Protein AF-A0A442X8T0-F1 (afdb_monomer_lite)

Radius of gyration: 26.42 Å; chains: 1; bounding box: 74×47×78 Å

Structure (mmCIF, N/CA/C/O backbone):
data_AF-A0A442X8T0-F1
#
_entry.id   AF-A0A442X8T0-F1
#
loop_
_atom_site.group_PDB
_atom_site.id
_atom_site.type_symbol
_atom_site.label_atom_id
_atom_site.label_alt_id
_atom_site.label_comp_id
_atom_site.label_asym_id
_atom_site.label_entity_id
_atom_site.label_seq_id
_atom_site.pdbx_PDB_ins_code
_atom_site.Cartn_x
_atom_site.Cartn_y
_atom_site.Cartn_z
_atom_site.occupancy
_atom_site.B_iso_or_equiv
_atom_site.auth_seq_id
_atom_site.auth_comp_id
_atom_site.auth_asym_id
_atom_site.auth_atom_id
_atom_site.pdbx_PDB_model_num
ATOM 1 N N . MET A 1 1 ? -45.325 7.633 51.995 1.00 44.06 1 MET A N 1
ATOM 2 C CA . MET A 1 1 ? -43.921 7.378 51.618 1.00 44.06 1 MET A CA 1
ATOM 3 C C . MET A 1 1 ? -43.864 7.412 50.103 1.00 44.06 1 MET A C 1
ATOM 5 O O . MET A 1 1 ? -44.527 6.598 49.475 1.00 44.06 1 MET A O 1
ATOM 9 N N . SER A 1 2 ? -43.212 8.415 49.519 1.00 53.94 2 SER A N 1
ATOM 10 C CA . SER A 1 2 ? -42.920 8.443 48.082 1.00 53.94 2 SER A CA 1
ATOM 11 C C . SER A 1 2 ? -41.888 7.352 47.793 1.00 53.94 2 SER A C 1
ATOM 13 O O . SER A 1 2 ? -40.889 7.278 48.505 1.00 53.94 2 SER A O 1
ATOM 15 N N . GLY A 1 3 ? -42.157 6.474 46.824 1.00 53.53 3 GLY A N 1
ATOM 16 C CA . GLY A 1 3 ? -41.229 5.405 46.440 1.00 53.53 3 GLY A CA 1
ATOM 17 C C . GLY A 1 3 ? -39.869 5.940 45.958 1.00 53.53 3 GLY A C 1
ATOM 18 O O . GLY A 1 3 ? -39.740 7.147 45.735 1.00 53.53 3 GLY A O 1
ATOM 19 N N . PRO A 1 4 ? -38.859 5.065 45.806 1.00 56.44 4 PRO A N 1
ATOM 20 C CA . PRO A 1 4 ? -37.524 5.456 45.356 1.00 56.44 4 PRO A CA 1
ATOM 21 C C . PRO A 1 4 ? -37.594 6.245 44.043 1.00 56.44 4 PRO A C 1
ATOM 23 O O . PRO A 1 4 ? -38.247 5.841 43.077 1.00 56.44 4 PRO A O 1
ATOM 26 N N . GLN A 1 5 ? -36.951 7.412 44.032 1.00 72.94 5 GLN A N 1
ATOM 27 C CA . GLN A 1 5 ? -36.930 8.306 42.883 1.00 72.94 5 GLN A CA 1
ATOM 28 C C . GLN A 1 5 ? -35.789 7.876 41.958 1.00 72.94 5 GLN A C 1
ATOM 30 O O . GLN A 1 5 ? -34.623 8.174 42.204 1.00 72.94 5 GLN A O 1
ATOM 35 N N . PHE A 1 6 ? -36.131 7.143 40.901 1.00 79.31 6 PHE A N 1
ATOM 36 C CA . PHE A 1 6 ? -35.158 6.702 39.908 1.00 79.31 6 PHE A CA 1
ATOM 37 C C . PHE A 1 6 ? -34.862 7.812 38.896 1.00 79.31 6 PHE A C 1
ATOM 39 O O . PHE A 1 6 ? -35.766 8.325 38.231 1.00 79.31 6 PHE A O 1
ATOM 46 N N . ARG A 1 7 ? -33.580 8.135 38.713 1.00 88.50 7 ARG A N 1
ATOM 47 C CA . ARG A 1 7 ? -33.086 8.898 37.563 1.00 88.50 7 ARG A CA 1
ATOM 48 C C . ARG A 1 7 ? -32.780 7.927 36.430 1.00 88.50 7 ARG A C 1
ATOM 50 O O . ARG A 1 7 ? -32.008 6.994 36.606 1.00 88.50 7 ARG A O 1
ATOM 57 N N . THR A 1 8 ? -33.352 8.170 35.258 1.00 90.62 8 THR A N 1
ATOM 58 C CA . THR A 1 8 ? -33.036 7.387 34.057 1.00 90.62 8 THR A CA 1
ATOM 59 C C . THR A 1 8 ? -31.892 8.056 33.298 1.00 90.62 8 THR A C 1
ATOM 61 O O . THR A 1 8 ? -31.952 9.257 33.029 1.00 90.62 8 THR A O 1
ATOM 64 N N . VAL A 1 9 ? -30.851 7.297 32.964 1.00 91.81 9 VAL A N 1
ATOM 65 C CA . VAL A 1 9 ? -29.727 7.736 32.124 1.00 91.81 9 VAL A CA 1
ATOM 66 C C . VAL A 1 9 ? -29.594 6.814 30.920 1.00 91.81 9 VAL A C 1
ATOM 68 O O . VAL A 1 9 ? -29.879 5.623 31.011 1.00 91.81 9 VAL A O 1
ATOM 71 N N . LEU A 1 10 ? -29.179 7.356 29.777 1.00 93.75 10 LEU A N 1
ATOM 72 C CA . LEU A 1 10 ? -28.942 6.544 28.586 1.00 93.75 10 LEU A CA 1
ATOM 73 C C . LEU A 1 10 ? -27.661 5.731 28.754 1.00 93.75 10 LEU A C 1
ATOM 75 O O . LEU A 1 10 ? -26.663 6.251 29.263 1.00 93.75 10 LEU A O 1
ATOM 79 N N . ALA A 1 11 ? -27.685 4.484 28.283 1.00 92.62 11 ALA A N 1
ATOM 80 C CA . ALA A 1 11 ? -26.526 3.614 28.337 1.00 92.62 11 ALA A CA 1
ATOM 81 C C . ALA A 1 11 ? -26.330 2.763 27.079 1.00 92.62 11 ALA A C 1
ATOM 83 O O . ALA A 1 11 ? -27.280 2.356 26.403 1.00 92.62 11 ALA A O 1
ATOM 84 N N . VAL A 1 12 ? -25.065 2.465 26.784 1.00 90.75 12 VAL A N 1
ATOM 85 C CA . VAL A 1 12 ? -24.668 1.548 25.712 1.00 90.75 12 VAL A CA 1
ATOM 86 C C . VAL A 1 12 ? -23.845 0.414 26.300 1.00 90.75 12 VAL A C 1
ATOM 88 O O . VAL A 1 12 ? -22.844 0.643 26.981 1.00 90.75 12 VAL A O 1
ATOM 91 N N . HIS A 1 13 ? -24.263 -0.811 26.001 1.00 90.25 13 HIS A N 1
ATOM 92 C CA . HIS A 1 13 ? -23.667 -2.036 26.507 1.00 90.25 13 HIS A CA 1
ATOM 93 C C . HIS A 1 13 ? -23.444 -3.036 25.352 1.00 90.25 13 HIS A C 1
ATOM 95 O O . HIS A 1 13 ? -24.195 -2.998 24.373 1.00 90.25 13 HIS A O 1
ATOM 101 N N . PRO A 1 14 ? -22.446 -3.944 25.419 1.00 84.31 14 PRO A N 1
ATOM 102 C CA . PRO A 1 14 ? -22.205 -4.934 24.363 1.00 84.31 14 PRO A CA 1
ATOM 103 C C . PRO A 1 14 ? -23.416 -5.812 24.020 1.00 84.31 14 PRO A C 1
ATOM 105 O O . PRO A 1 14 ? -23.597 -6.205 22.869 1.00 84.31 14 PRO A O 1
ATOM 108 N N . HIS A 1 15 ? -24.252 -6.114 25.014 1.00 83.25 15 HIS A N 1
ATOM 109 C CA . HIS A 1 15 ? -25.324 -7.111 24.895 1.00 83.25 15 HIS A CA 1
ATOM 110 C C . HIS A 1 15 ? -26.742 -6.531 24.907 1.00 83.25 15 HIS A C 1
ATOM 112 O O . HIS A 1 15 ? -27.701 -7.259 24.673 1.00 83.25 15 HIS A O 1
ATOM 118 N N . TRP A 1 16 ? -26.897 -5.233 25.169 1.00 82.88 16 TRP A N 1
ATOM 119 C CA . TRP A 1 16 ? -28.201 -4.575 25.191 1.00 82.88 16 TRP A CA 1
ATOM 120 C C . TRP A 1 16 ? -28.052 -3.069 24.954 1.00 82.88 16 TRP A C 1
ATOM 122 O O . TRP A 1 16 ? -26.985 -2.484 25.126 1.00 82.88 16 TRP A O 1
ATOM 132 N N . LYS A 1 17 ? -29.135 -2.426 24.524 1.00 73.94 17 LYS A N 1
ATOM 133 C CA . LYS A 1 17 ? -29.216 -0.974 24.329 1.00 73.94 17 LYS A CA 1
ATOM 134 C C . LYS A 1 17 ? -30.416 -0.471 25.106 1.00 73.94 17 LYS A C 1
ATOM 136 O O . LYS A 1 17 ? -31.445 -1.137 25.079 1.00 73.94 17 LYS A O 1
ATOM 141 N N . GLY A 1 18 ? -30.283 0.667 25.776 1.00 85.69 18 GLY A N 1
ATOM 142 C CA . GLY A 1 18 ? -31.390 1.196 26.557 1.00 85.69 18 GLY A CA 1
ATOM 143 C C . GLY A 1 18 ? -30.955 2.216 27.589 1.00 85.69 18 GLY A C 1
ATOM 144 O O . GLY A 1 18 ? -30.062 3.034 27.357 1.00 85.69 18 GLY A O 1
ATOM 145 N N . SER A 1 19 ? -31.596 2.154 28.744 1.00 91.31 19 SER A N 1
ATOM 146 C CA . SER A 1 19 ? -31.339 3.046 29.861 1.00 91.31 19 SER A CA 1
ATOM 147 C C . SER A 1 19 ? -30.990 2.296 31.144 1.00 91.31 19 SER A C 1
ATOM 149 O O . SER A 1 19 ? -31.318 1.120 31.324 1.00 91.31 19 SER A O 1
ATOM 151 N N . LEU A 1 20 ? -30.296 3.008 32.028 1.00 92.44 20 LEU A N 1
ATOM 152 C CA . LEU A 1 20 ? -30.056 2.632 33.413 1.00 92.44 20 LEU A CA 1
ATOM 153 C C . LEU A 1 20 ? -30.945 3.501 34.300 1.00 92.44 20 LEU A C 1
ATOM 155 O O . LEU A 1 20 ? -30.955 4.727 34.178 1.00 92.44 20 LEU A O 1
ATOM 159 N N . LYS A 1 21 ? -31.685 2.869 35.202 1.00 93.19 21 LYS A N 1
ATOM 160 C CA . LYS A 1 21 ? -32.461 3.522 36.252 1.00 93.19 21 LYS A CA 1
ATOM 161 C C . LYS A 1 21 ? -31.637 3.501 37.527 1.00 93.19 21 LYS A C 1
ATOM 163 O O . LYS A 1 21 ? -31.338 2.430 38.035 1.00 93.19 21 LYS A O 1
ATOM 168 N N . LEU A 1 22 ? -31.285 4.677 38.026 1.00 92.31 22 LEU A N 1
ATOM 169 C CA . LEU A 1 22 ? -30.426 4.884 39.188 1.00 92.31 22 LEU A CA 1
ATOM 170 C C . LEU A 1 22 ? -31.261 5.448 40.337 1.00 92.31 22 LEU A C 1
ATOM 172 O O . LEU A 1 22 ? -31.808 6.545 40.212 1.00 92.31 22 LEU A O 1
ATOM 176 N N . SER A 1 23 ? -31.384 4.712 41.436 1.00 91.56 23 SER A N 1
ATOM 177 C CA . SER A 1 23 ? -32.026 5.195 42.658 1.00 91.56 23 SER A CA 1
ATOM 178 C C . SER A 1 23 ? -31.023 5.964 43.506 1.00 91.56 23 SER A C 1
ATOM 180 O O . SER A 1 23 ? -30.012 5.417 43.932 1.00 91.56 23 SER A O 1
ATOM 182 N N . SER A 1 24 ? -31.326 7.226 43.809 1.00 84.25 24 SER A N 1
ATOM 183 C CA . SER A 1 24 ? -30.477 8.063 44.666 1.00 84.25 24 SER A CA 1
ATOM 184 C C . SER A 1 24 ? -30.671 7.820 46.168 1.00 84.25 24 SER A C 1
ATOM 186 O O . SER A 1 24 ? -30.146 8.585 46.972 1.00 84.25 24 SER A O 1
ATOM 188 N N . VAL A 1 25 ? -31.516 6.858 46.553 1.00 85.38 25 VAL A N 1
ATOM 189 C CA . VAL A 1 25 ? -31.904 6.616 47.955 1.00 85.38 25 VAL A CA 1
ATOM 190 C C . VAL A 1 25 ? -31.143 5.437 48.551 1.00 85.38 25 VAL A C 1
ATOM 192 O O . VAL A 1 25 ? -30.744 5.481 49.709 1.00 85.38 25 VAL A O 1
ATOM 195 N N . ASP A 1 26 ? -30.975 4.383 47.764 1.00 87.69 26 ASP A N 1
ATOM 196 C CA . ASP A 1 26 ? -30.436 3.086 48.178 1.00 87.69 26 ASP A CA 1
ATOM 197 C C . ASP A 1 26 ? -29.387 2.554 47.191 1.00 87.69 26 ASP A C 1
ATOM 199 O O . ASP A 1 26 ? -29.039 1.373 47.230 1.00 87.69 26 ASP A O 1
ATOM 203 N N . ASP A 1 27 ? -28.914 3.425 46.293 1.00 92.38 27 ASP A N 1
ATOM 204 C CA . ASP A 1 27 ? -27.902 3.149 45.273 1.00 92.38 27 ASP A CA 1
ATOM 205 C C . ASP A 1 27 ? -28.240 1.945 44.376 1.00 92.38 27 ASP A C 1
ATOM 207 O O . ASP A 1 27 ? -27.363 1.329 43.766 1.00 92.38 27 ASP A O 1
ATOM 211 N N . GLN A 1 28 ? -29.527 1.598 44.270 1.00 94.00 28 GLN A N 1
ATOM 212 C CA . GLN A 1 28 ? -29.992 0.533 43.392 1.00 94.00 28 GLN A CA 1
ATOM 213 C C . GLN A 1 28 ? -29.930 0.976 41.935 1.00 94.00 28 GLN A C 1
ATOM 215 O O . GLN A 1 28 ? -30.293 2.102 41.579 1.00 94.00 28 GLN A O 1
ATOM 220 N N . ILE A 1 29 ? -29.519 0.051 41.076 1.00 92.56 29 ILE A N 1
ATOM 221 C CA . ILE A 1 29 ? -29.520 0.224 39.630 1.00 92.56 29 ILE A CA 1
ATOM 222 C C . ILE A 1 29 ? -30.292 -0.898 38.957 1.00 92.56 29 ILE A C 1
ATOM 224 O O . ILE A 1 29 ? -30.146 -2.069 39.301 1.00 92.56 29 ILE A O 1
ATOM 228 N N . GLU A 1 30 ? -31.084 -0.528 37.956 1.00 92.38 30 GLU A N 1
ATOM 229 C CA . GLU A 1 30 ? -31.756 -1.466 37.063 1.00 92.38 30 GLU A CA 1
ATOM 230 C C . GLU A 1 30 ? -31.481 -1.080 35.608 1.00 92.38 30 GLU A C 1
ATOM 232 O O . GLU A 1 30 ? -31.517 0.105 35.271 1.00 92.38 30 GLU A O 1
ATOM 237 N N . HIS A 1 31 ? -31.247 -2.048 34.723 1.00 88.50 31 HIS A N 1
ATOM 238 C CA . HIS A 1 31 ? -31.261 -1.786 33.278 1.00 88.50 31 HIS A CA 1
ATOM 239 C C . HIS A 1 31 ? -32.589 -2.232 32.649 1.00 88.50 31 HIS A C 1
ATOM 241 O O . HIS A 1 31 ? -33.294 -3.081 33.192 1.00 88.50 31 HIS A O 1
ATOM 247 N N . GLU A 1 32 ? -32.941 -1.689 31.479 1.00 78.75 32 GLU A N 1
ATOM 248 C CA . GLU A 1 32 ? -34.218 -1.976 30.788 1.00 78.75 32 GLU A CA 1
ATOM 249 C C . GLU A 1 32 ? -34.494 -3.464 30.504 1.00 78.75 32 GLU A C 1
ATOM 251 O O . GLU A 1 32 ? -35.648 -3.851 30.346 1.00 78.75 32 GLU A O 1
ATOM 256 N N . GLY A 1 33 ? -33.455 -4.302 30.470 1.00 74.44 33 GLY A N 1
ATOM 257 C CA . GLY A 1 33 ? -33.564 -5.752 30.282 1.00 74.44 33 GLY A CA 1
ATOM 258 C C . GLY A 1 33 ? -33.829 -6.548 31.565 1.00 74.44 33 GLY A C 1
ATOM 259 O O . GLY A 1 33 ? -33.931 -7.767 31.488 1.00 74.44 33 GLY A O 1
ATOM 260 N N . GLY A 1 34 ? -33.948 -5.889 32.724 1.00 81.62 34 GLY A N 1
ATOM 261 C CA . GLY A 1 34 ? -34.370 -6.504 33.987 1.00 81.62 34 GLY A CA 1
ATOM 262 C C . GLY A 1 34 ? -33.257 -6.839 34.984 1.00 81.62 34 GLY A C 1
ATOM 263 O O . GLY A 1 34 ? -33.571 -7.192 36.119 1.00 81.62 34 GLY A O 1
ATOM 264 N N . GLY A 1 35 ? -31.981 -6.699 34.619 1.00 86.56 35 GLY A N 1
ATOM 265 C CA . GLY A 1 35 ? -30.869 -6.901 35.549 1.00 86.56 35 GLY A CA 1
ATOM 266 C C . GLY A 1 35 ? -30.798 -5.797 36.603 1.00 86.56 35 GLY A C 1
ATOM 267 O O . GLY A 1 35 ? -31.077 -4.626 36.324 1.00 86.56 35 GLY A O 1
ATOM 268 N N . ARG A 1 36 ? -30.421 -6.193 37.823 1.00 92.44 36 ARG A N 1
ATOM 269 C CA . ARG A 1 36 ? -30.387 -5.348 39.024 1.00 92.44 36 ARG A CA 1
ATOM 270 C C . ARG A 1 36 ? -29.040 -5.421 39.726 1.00 92.44 36 ARG A C 1
ATOM 272 O O . ARG A 1 36 ? -28.358 -6.446 39.660 1.00 92.44 36 ARG A O 1
ATOM 279 N N . GLY A 1 37 ? -28.679 -4.359 40.428 1.00 94.00 37 GLY A N 1
ATOM 280 C CA . GLY A 1 37 ? -27.444 -4.296 41.196 1.00 94.00 37 GLY A CA 1
ATOM 281 C C . GLY A 1 37 ? -27.364 -3.059 42.074 1.00 94.00 37 GLY A C 1
ATOM 282 O O . GLY A 1 37 ? -28.343 -2.334 42.244 1.00 94.00 37 GLY A O 1
ATOM 283 N N . ILE A 1 38 ? -26.166 -2.806 42.591 1.00 95.31 38 ILE A N 1
ATOM 284 C CA . ILE A 1 38 ? -25.831 -1.586 43.334 1.00 95.31 38 ILE A CA 1
ATOM 285 C C . ILE A 1 38 ? -24.788 -0.812 42.535 1.00 95.31 38 ILE A C 1
ATOM 287 O O . ILE A 1 38 ? -23.890 -1.421 41.946 1.00 95.31 38 ILE A O 1
ATOM 291 N N . TYR A 1 39 ? -24.889 0.514 42.513 1.00 95.38 39 TYR A N 1
ATOM 292 C CA . TYR A 1 39 ? -23.935 1.365 41.814 1.00 95.38 39 TYR A CA 1
ATOM 293 C C . TYR A 1 39 ? -23.181 2.316 42.744 1.00 95.38 39 TYR A C 1
ATOM 295 O O . TYR A 1 39 ? -23.625 2.656 43.833 1.00 95.38 39 TYR A O 1
ATOM 303 N N . SER A 1 40 ? -22.038 2.804 42.271 1.00 94.31 40 SER A N 1
ATOM 304 C CA . SER A 1 40 ? -21.386 3.997 42.807 1.00 94.31 40 SER A CA 1
ATOM 305 C C . SER A 1 40 ? -20.947 4.888 41.652 1.00 94.31 40 SER A C 1
ATOM 307 O O . SER A 1 40 ? -20.376 4.395 40.677 1.00 94.31 40 SER A O 1
ATOM 309 N N . LEU A 1 41 ? -21.207 6.192 41.748 1.00 91.50 41 LEU A N 1
ATOM 310 C CA . LEU A 1 41 ? -20.867 7.166 40.712 1.00 91.50 41 LEU A CA 1
ATOM 311 C C . LEU A 1 41 ? -19.784 8.119 41.224 1.00 91.50 41 LEU A C 1
ATOM 313 O O . LEU A 1 41 ? -19.997 8.844 42.194 1.00 91.50 41 LEU A O 1
ATOM 317 N N . SER A 1 42 ? -18.639 8.157 40.546 1.00 91.50 42 SER A N 1
ATOM 318 C CA . SER A 1 42 ? -17.539 9.070 40.872 1.00 91.50 42 SER A CA 1
ATOM 319 C C . SER A 1 42 ? -16.862 9.579 39.606 1.00 91.50 42 SER A C 1
ATOM 321 O O . SER A 1 42 ? -16.439 8.778 38.774 1.00 91.50 42 SER A O 1
ATOM 323 N N . SER A 1 43 ? -16.722 10.900 39.464 1.00 88.44 43 SER A N 1
ATOM 324 C CA . SER A 1 43 ? -15.954 11.533 38.377 1.00 88.44 43 SER A CA 1
ATOM 325 C C . SER A 1 43 ? -16.322 11.034 36.969 1.00 88.44 43 SER A C 1
ATOM 327 O O . SER A 1 43 ? -15.445 10.723 36.167 1.00 88.44 43 SER A O 1
ATOM 329 N N . GLY A 1 44 ? -17.623 10.901 36.683 1.00 86.75 44 GLY A N 1
ATOM 330 C CA . GLY A 1 44 ? -18.119 10.414 35.389 1.00 86.75 44 GLY A CA 1
ATOM 331 C C . GLY A 1 44 ? -17.920 8.910 35.153 1.00 86.75 44 GLY A C 1
ATOM 332 O O . GLY A 1 44 ? -18.163 8.432 34.051 1.00 86.75 44 GLY A O 1
ATOM 333 N N . LYS A 1 45 ? -17.488 8.143 36.162 1.00 93.94 45 LYS A N 1
ATOM 334 C CA . LYS A 1 45 ? -17.451 6.677 36.129 1.00 93.94 45 LYS A CA 1
ATOM 335 C C . LYS A 1 45 ? -18.532 6.100 37.029 1.00 93.94 45 LYS A C 1
ATOM 337 O O . LYS A 1 45 ? -18.567 6.386 38.225 1.00 93.94 45 LYS A O 1
ATOM 342 N N . LEU A 1 46 ? -19.390 5.279 36.444 1.00 95.12 46 LEU A N 1
ATOM 343 C CA . LEU A 1 46 ? -20.423 4.519 37.127 1.00 95.12 46 LEU A CA 1
ATOM 344 C C . LEU A 1 46 ? -19.932 3.079 37.285 1.00 95.12 46 LEU A C 1
ATOM 346 O O . LEU A 1 46 ? -19.865 2.328 36.314 1.00 95.12 46 LEU A O 1
ATOM 350 N N . LEU A 1 47 ? -19.562 2.713 38.505 1.00 96.19 47 LEU A N 1
ATOM 351 C CA . LEU A 1 47 ? -19.212 1.348 38.877 1.00 96.19 47 LEU A CA 1
ATOM 352 C C . LEU A 1 47 ? -20.491 0.621 39.278 1.00 96.19 47 LEU A C 1
ATOM 354 O O . LEU A 1 47 ? -21.211 1.112 40.144 1.00 96.19 47 LEU A O 1
ATOM 358 N N . VAL A 1 48 ? -20.772 -0.524 38.674 1.00 94.88 48 VAL A N 1
ATOM 359 C CA . VAL A 1 48 ? -21.982 -1.303 38.935 1.00 94.88 48 VAL A CA 1
ATOM 360 C C . VAL A 1 48 ? -21.592 -2.697 39.386 1.00 94.88 48 VAL A C 1
ATOM 362 O O . VAL A 1 48 ? -20.835 -3.375 38.705 1.00 94.88 48 VAL A O 1
ATOM 365 N N . ASN A 1 49 ? -22.127 -3.136 40.519 1.00 94.75 49 ASN A N 1
ATOM 366 C CA . ASN A 1 49 ? -22.063 -4.523 40.957 1.00 94.75 49 ASN A CA 1
ATOM 367 C C . ASN A 1 49 ? -23.423 -5.161 40.681 1.00 94.75 49 ASN A C 1
ATOM 369 O O . ASN A 1 49 ? -24.365 -4.989 41.460 1.00 94.75 49 ASN A O 1
ATOM 373 N N . TRP A 1 50 ? -23.540 -5.850 39.549 1.00 93.19 50 TRP A N 1
ATOM 374 C CA . TRP A 1 50 ? -24.748 -6.580 39.188 1.00 93.19 50 TRP A CA 1
ATOM 375 C C . TRP A 1 50 ? -24.891 -7.828 40.050 1.00 93.19 50 TRP A C 1
ATOM 377 O O . TRP A 1 50 ? -23.920 -8.548 40.286 1.00 93.19 50 TRP A O 1
ATOM 387 N N . ASN A 1 51 ? -26.124 -8.139 40.442 1.00 91.75 51 ASN A N 1
ATOM 388 C CA . ASN A 1 51 ? -26.416 -9.330 41.239 1.00 91.75 51 ASN A CA 1
ATOM 389 C C . ASN A 1 51 ? -26.098 -10.631 40.481 1.00 91.75 51 ASN A C 1
ATOM 391 O O . ASN A 1 51 ? -25.740 -11.632 41.094 1.00 91.75 51 ASN A O 1
ATOM 395 N N . GLU A 1 52 ? -26.236 -10.615 39.152 1.00 87.00 52 GLU A N 1
ATOM 396 C CA . GLU A 1 52 ? -26.157 -11.807 38.293 1.00 87.00 52 GLU A CA 1
ATOM 397 C C . GLU A 1 52 ? -24.863 -11.881 37.466 1.00 87.00 52 GLU A C 1
ATOM 399 O O . GLU A 1 52 ? -24.459 -12.967 37.058 1.00 87.00 52 GLU A O 1
ATOM 404 N N . TYR A 1 53 ? -24.203 -10.743 37.220 1.00 80.88 53 TYR A N 1
ATOM 405 C CA . TYR A 1 53 ? -23.147 -10.621 36.199 1.00 80.88 53 TYR A CA 1
ATOM 406 C C . TYR A 1 53 ? -21.809 -10.114 36.748 1.00 80.88 53 TYR A C 1
ATOM 408 O O . TYR A 1 53 ? -20.842 -9.981 36.002 1.00 80.88 53 TYR A O 1
ATOM 416 N N . GLY A 1 54 ? -21.731 -9.851 38.054 1.00 88.31 54 GLY A N 1
ATOM 417 C CA . GLY A 1 54 ? -20.538 -9.294 38.676 1.00 88.31 54 GLY A CA 1
ATOM 418 C C . GLY A 1 54 ? -20.360 -7.807 38.376 1.00 88.31 54 GLY A C 1
ATOM 419 O O . GLY A 1 54 ? -21.326 -7.068 38.180 1.00 88.31 54 GLY A O 1
ATOM 420 N N . GLN A 1 55 ? -19.113 -7.352 38.421 1.00 94.38 55 GLN A N 1
ATOM 421 C CA . GLN A 1 55 ? -18.784 -5.934 38.382 1.00 94.38 55 GLN A CA 1
ATOM 422 C C . GLN A 1 55 ? -18.561 -5.428 36.955 1.00 94.38 55 GLN A C 1
ATOM 424 O O . GLN A 1 55 ? -17.813 -6.024 36.184 1.00 94.38 55 GLN A O 1
ATOM 429 N N . GLU A 1 56 ? -19.141 -4.274 36.642 1.00 94.31 56 GLU A N 1
ATOM 430 C CA . GLU A 1 56 ? -18.934 -3.547 35.394 1.00 94.31 56 GLU A CA 1
ATOM 431 C C . GLU A 1 56 ? -18.673 -2.063 35.645 1.00 94.31 56 GLU A C 1
ATOM 433 O O . GLU A 1 56 ? -19.040 -1.499 36.677 1.00 94.31 56 GLU A O 1
ATOM 438 N N . ILE A 1 57 ? -18.045 -1.413 34.668 1.00 95.69 57 ILE A N 1
ATOM 439 C CA . ILE A 1 57 ? -17.767 0.021 34.685 1.00 95.69 57 ILE A CA 1
ATOM 440 C C . ILE A 1 57 ? -18.422 0.649 33.461 1.00 95.69 57 ILE A C 1
ATOM 442 O O . ILE A 1 57 ? -18.279 0.150 32.346 1.00 95.69 57 ILE A O 1
ATOM 446 N N . PHE A 1 58 ? -19.095 1.779 33.659 1.00 95.38 58 PHE A N 1
ATOM 447 C CA . PHE A 1 58 ? -19.551 2.658 32.592 1.00 95.38 58 PHE A CA 1
ATOM 448 C C . PHE A 1 58 ? -18.865 4.019 32.715 1.00 95.38 58 PHE A C 1
ATOM 450 O O . PHE A 1 58 ? -18.691 4.543 33.815 1.00 95.38 58 PHE A O 1
ATOM 457 N N . VAL A 1 59 ? -18.498 4.608 31.582 1.00 95.44 59 VAL A N 1
ATOM 458 C CA . VAL A 1 59 ? -17.881 5.935 31.491 1.00 95.44 59 VAL A CA 1
ATOM 459 C C . VAL A 1 59 ? -18.864 6.895 30.831 1.00 95.44 59 VAL A C 1
ATOM 461 O O . VAL A 1 59 ? -19.445 6.578 29.793 1.00 95.44 59 VAL A O 1
ATOM 464 N N . GLU A 1 60 ? -19.061 8.063 31.431 1.00 94.44 60 GLU A N 1
ATOM 465 C CA . GLU A 1 60 ? -19.926 9.116 30.911 1.00 94.44 60 GLU A CA 1
ATOM 466 C C . GLU A 1 60 ? -19.226 9.903 29.795 1.00 94.44 60 GLU A C 1
ATOM 468 O O . GLU A 1 60 ? -18.157 10.481 29.987 1.00 94.44 60 GLU A O 1
ATOM 473 N N . ILE A 1 61 ? -19.854 9.956 28.619 1.00 89.56 61 ILE A N 1
ATOM 474 C CA . ILE A 1 61 ? -19.392 10.702 27.448 1.00 89.56 61 ILE A CA 1
ATOM 475 C C . ILE A 1 61 ? -20.572 11.515 26.916 1.00 89.56 61 ILE A C 1
ATOM 477 O O . ILE A 1 61 ? -21.522 10.959 26.371 1.00 89.56 61 ILE A O 1
ATOM 481 N N . GLY A 1 62 ? -20.539 12.840 27.087 1.00 88.38 62 GLY A N 1
ATOM 482 C CA . GLY A 1 62 ? -21.589 13.728 26.568 1.00 88.38 62 GLY A CA 1
ATOM 483 C C . GLY A 1 62 ? -23.000 13.418 27.095 1.00 88.38 62 GLY A C 1
ATOM 484 O O . GLY A 1 62 ? -23.969 13.590 26.362 1.00 88.38 62 GLY A O 1
ATOM 485 N N . GLY A 1 63 ? -23.114 12.929 28.337 1.00 87.81 63 GLY A N 1
ATOM 486 C CA . GLY A 1 63 ? -24.384 12.532 28.962 1.00 87.81 63 GLY A CA 1
ATOM 487 C C . GLY A 1 63 ? -24.842 11.097 28.660 1.00 87.81 63 GLY A C 1
ATOM 488 O O . GLY A 1 63 ? -25.943 10.714 29.057 1.00 87.81 63 GLY A O 1
ATOM 489 N N . LEU A 1 64 ? -24.017 10.302 27.971 1.00 91.94 64 LEU A N 1
ATOM 490 C CA . LEU A 1 64 ? -24.245 8.886 27.684 1.00 91.94 64 LEU A CA 1
ATOM 491 C C . LEU A 1 64 ? -23.281 8.018 28.498 1.00 91.94 64 LEU A C 1
ATOM 493 O O . LEU A 1 64 ? -22.073 8.232 28.437 1.00 91.94 64 LEU A O 1
ATOM 497 N N . PHE A 1 65 ? -23.784 7.009 29.206 1.00 94.12 65 PHE A N 1
ATOM 498 C CA . PHE A 1 65 ? -22.937 6.039 29.902 1.00 94.12 65 PHE A CA 1
ATOM 499 C C . PHE A 1 65 ? -22.581 4.873 28.976 1.00 94.12 65 PHE A C 1
ATOM 501 O O . PHE A 1 65 ? -23.447 4.123 28.536 1.00 94.12 65 PHE A O 1
ATOM 508 N N . VAL A 1 66 ? -21.302 4.687 28.672 1.00 94.25 66 VAL A N 1
ATOM 509 C CA . VAL A 1 66 ? -20.839 3.607 27.788 1.00 94.25 66 VAL A CA 1
ATOM 510 C C . VAL A 1 66 ? -20.038 2.603 28.603 1.00 94.25 66 VAL A C 1
ATOM 512 O O . VAL A 1 66 ? -19.125 2.991 29.329 1.00 94.25 66 VAL A O 1
ATOM 515 N N . ASN A 1 67 ? -20.378 1.318 28.498 1.00 94.62 67 ASN A N 1
ATOM 516 C CA . ASN A 1 67 ? -19.641 0.244 29.164 1.00 94.62 67 ASN A CA 1
ATOM 517 C C . ASN A 1 67 ? -18.151 0.273 28.758 1.00 94.62 67 ASN A C 1
ATOM 519 O O . ASN A 1 67 ? -17.816 0.423 27.581 1.00 94.62 67 ASN A O 1
ATOM 523 N N . GLU A 1 68 ? -17.252 0.143 29.733 1.00 94.00 68 GLU A N 1
ATOM 524 C CA . GLU A 1 68 ? -15.805 0.305 29.550 1.00 94.00 68 GLU A CA 1
ATOM 525 C C . GLU A 1 68 ? -15.216 -0.741 28.596 1.00 94.00 68 GLU A C 1
ATOM 527 O O . GLU A 1 68 ? -14.357 -0.406 27.782 1.00 94.00 68 GLU A O 1
ATOM 532 N N . THR A 1 69 ? -15.712 -1.983 28.624 1.00 90.31 69 THR A N 1
ATOM 533 C CA . THR A 1 69 ? -15.286 -3.028 27.681 1.00 90.31 69 THR A CA 1
ATOM 534 C C . THR A 1 69 ? -15.652 -2.643 26.254 1.00 90.31 69 THR A C 1
ATOM 536 O O . THR A 1 69 ? -14.801 -2.708 25.372 1.00 90.31 69 THR A O 1
ATOM 539 N N . LEU A 1 70 ? -16.872 -2.143 26.030 1.00 89.00 70 LEU A N 1
ATOM 540 C CA . LEU A 1 70 ? -17.286 -1.663 24.710 1.00 89.00 70 LEU A CA 1
ATOM 541 C C . LEU A 1 70 ? -16.414 -0.497 24.226 1.00 89.00 70 LEU A C 1
ATOM 543 O O . LEU A 1 70 ? -16.033 -0.465 23.057 1.00 89.00 70 LEU A O 1
ATOM 547 N N . LEU A 1 71 ? -16.085 0.452 25.110 1.00 87.88 71 LEU A N 1
ATOM 548 C CA . LEU A 1 71 ? -15.176 1.554 24.781 1.00 87.88 71 LEU A CA 1
ATOM 549 C C . LEU A 1 71 ? -13.780 1.052 24.430 1.00 87.88 71 LEU A C 1
ATOM 551 O O . LEU A 1 71 ? -13.205 1.504 23.442 1.00 87.88 71 LEU A O 1
ATOM 555 N N . ARG A 1 72 ? -13.241 0.114 25.212 1.00 85.69 72 ARG A N 1
ATOM 556 C CA . ARG A 1 72 ? -11.925 -0.478 24.973 1.00 85.69 72 ARG A CA 1
ATOM 557 C C . ARG A 1 72 ? -11.890 -1.213 23.639 1.00 85.69 72 ARG A C 1
ATOM 559 O O . ARG A 1 72 ? -10.959 -1.008 22.869 1.00 85.69 72 ARG A O 1
ATOM 566 N N . ASP A 1 73 ? -12.902 -2.021 23.348 1.00 83.19 73 ASP A N 1
ATOM 567 C CA . ASP A 1 73 ? -12.980 -2.798 22.112 1.00 83.19 73 ASP A CA 1
ATOM 568 C C . ASP A 1 73 ? -13.175 -1.878 20.894 1.00 83.19 73 ASP A C 1
ATOM 570 O O . ASP A 1 73 ? -12.526 -2.061 19.863 1.00 83.19 73 ASP A O 1
ATOM 574 N N . ALA A 1 74 ? -13.994 -0.827 21.020 1.00 79.19 74 ALA A N 1
ATOM 575 C CA . ALA A 1 74 ? -14.126 0.204 19.993 1.00 79.19 74 ALA A CA 1
ATOM 576 C C . ALA A 1 74 ? -12.811 0.965 19.770 1.00 79.19 74 ALA A C 1
ATOM 578 O O . ALA A 1 74 ? -12.446 1.230 18.629 1.00 79.19 74 ALA A O 1
ATOM 579 N N . TYR A 1 75 ? -12.080 1.287 20.838 1.00 75.44 75 TYR A N 1
ATOM 580 C CA . TYR A 1 75 ? -10.787 1.963 20.761 1.00 75.44 75 TYR A CA 1
ATOM 581 C C . TYR A 1 75 ? -9.705 1.081 20.123 1.00 75.44 75 TYR A C 1
ATOM 583 O O . TYR A 1 75 ? -8.980 1.543 19.248 1.00 75.44 75 TYR A O 1
ATOM 591 N N . GLN A 1 76 ? -9.638 -0.199 20.494 1.00 70.56 76 GLN A N 1
ATOM 592 C CA . GLN A 1 76 ? -8.755 -1.192 19.871 1.00 70.56 76 GLN A CA 1
ATOM 593 C C . GLN A 1 76 ? -9.046 -1.326 18.375 1.00 70.56 76 GLN A C 1
ATOM 595 O O . GLN A 1 76 ? -8.134 -1.251 17.554 1.00 70.56 76 GLN A O 1
ATOM 600 N N . LYS A 1 77 ? -10.327 -1.432 18.011 1.00 68.69 77 LYS A N 1
ATOM 601 C CA . LYS A 1 77 ? -10.748 -1.470 16.612 1.00 68.69 77 LYS A CA 1
ATOM 602 C C . LYS A 1 77 ? -10.384 -0.186 15.868 1.00 68.69 77 LYS A C 1
ATOM 604 O O . LYS A 1 77 ? -9.890 -0.260 14.754 1.00 68.69 77 LYS A O 1
ATOM 609 N N . LEU A 1 78 ? -10.567 0.979 16.489 1.00 66.44 78 LEU A N 1
ATOM 610 C CA . LEU A 1 78 ? -10.162 2.262 15.914 1.00 66.44 78 LEU A CA 1
ATOM 611 C C . LEU A 1 78 ? -8.652 2.344 15.688 1.00 66.44 78 LEU A C 1
ATOM 613 O O . LEU A 1 78 ? -8.244 2.872 14.663 1.00 66.44 78 LEU A O 1
ATOM 617 N N . ILE A 1 79 ? -7.826 1.835 16.607 1.00 65.75 79 ILE A N 1
ATOM 618 C CA . ILE A 1 79 ? -6.370 1.772 16.417 1.00 65.75 79 ILE A CA 1
ATOM 619 C C . ILE A 1 79 ? -6.035 0.861 15.237 1.00 65.75 79 ILE A C 1
ATOM 621 O O . ILE A 1 79 ? -5.295 1.272 14.349 1.00 65.75 79 ILE A O 1
ATOM 625 N N . GLN A 1 80 ? -6.622 -0.335 15.192 1.00 61.34 80 GLN A N 1
ATOM 626 C CA . GLN A 1 80 ? -6.388 -1.296 14.118 1.00 61.34 80 GLN A CA 1
ATOM 627 C C . GLN A 1 80 ? -6.840 -0.761 12.747 1.00 61.34 80 GLN A C 1
ATOM 629 O O . GLN A 1 80 ? -6.117 -0.897 11.765 1.00 61.34 80 GLN A O 1
ATOM 634 N N . ASP A 1 81 ? -7.989 -0.083 12.691 1.00 66.75 81 ASP A N 1
ATOM 635 C CA . ASP A 1 81 ? -8.506 0.596 11.494 1.00 66.75 81 ASP A CA 1
ATOM 636 C C . ASP A 1 81 ? -7.659 1.825 11.101 1.00 66.75 81 ASP A C 1
ATOM 638 O O . ASP A 1 81 ? -7.791 2.352 9.991 1.00 66.75 81 ASP A O 1
ATOM 642 N N . ASN A 1 82 ? -6.800 2.309 12.004 1.00 71.06 82 ASN A N 1
ATOM 643 C CA . ASN A 1 82 ? -5.945 3.472 11.796 1.00 71.06 82 ASN A CA 1
ATOM 644 C C . ASN A 1 82 ? -4.481 3.111 11.508 1.00 71.06 82 ASN A C 1
ATOM 646 O O . ASN A 1 82 ? -3.654 4.014 11.368 1.00 71.06 82 ASN A O 1
ATOM 650 N N . GLU A 1 83 ? -4.172 1.828 11.352 1.00 87.56 83 GLU A N 1
ATOM 651 C CA . GLU A 1 83 ? -2.911 1.344 10.798 1.00 87.56 83 GLU A CA 1
ATOM 652 C C . GLU A 1 83 ? -3.108 0.880 9.356 1.00 87.56 83 GLU A C 1
ATOM 654 O O . GLU A 1 83 ? -4.206 0.529 8.918 1.00 87.56 83 GLU A O 1
ATOM 659 N N . ILE A 1 84 ? -2.020 0.851 8.594 1.00 96.38 84 ILE A N 1
ATOM 660 C CA . ILE A 1 84 ? -2.015 0.134 7.320 1.00 96.38 84 ILE A CA 1
ATOM 661 C C . ILE A 1 84 ? -2.291 -1.354 7.604 1.00 96.38 84 ILE A C 1
ATOM 663 O O . ILE A 1 84 ? -1.677 -1.908 8.520 1.00 96.38 84 ILE A O 1
ATOM 667 N N . PRO A 1 85 ? -3.188 -2.026 6.860 1.00 96.31 85 PRO A N 1
ATOM 668 C CA . PRO A 1 85 ? -3.458 -3.452 7.042 1.00 96.31 85 PRO A CA 1
ATOM 669 C C . PRO A 1 85 ? -2.194 -4.319 6.984 1.00 96.31 85 PRO A C 1
ATOM 671 O O . PRO A 1 85 ? -1.290 -4.069 6.189 1.00 96.31 85 PRO A O 1
ATOM 674 N N . ALA A 1 86 ? -2.139 -5.365 7.809 1.00 96.38 86 ALA A N 1
ATOM 675 C CA . ALA A 1 86 ? -1.047 -6.343 7.825 1.00 96.38 86 ALA A CA 1
ATOM 676 C C . ALA A 1 86 ? -1.182 -7.357 6.669 1.00 96.38 86 ALA A C 1
ATOM 678 O O . ALA A 1 86 ? -1.204 -8.566 6.879 1.00 96.38 86 ALA A O 1
ATOM 679 N N . THR A 1 87 ? -1.303 -6.852 5.443 1.00 98.00 87 THR A N 1
ATOM 680 C CA . THR A 1 87 ? -1.427 -7.644 4.216 1.00 98.00 87 THR A CA 1
ATOM 681 C C . THR A 1 87 ? -0.308 -7.239 3.272 1.00 98.00 87 THR A C 1
ATOM 683 O O . THR A 1 87 ? -0.150 -6.056 2.971 1.00 98.00 87 THR A O 1
ATOM 686 N N . ILE A 1 88 ? 0.466 -8.210 2.796 1.00 98.56 88 ILE A N 1
ATOM 687 C CA . ILE A 1 88 ? 1.504 -8.014 1.786 1.00 98.56 88 ILE A CA 1
ATOM 688 C C . ILE A 1 88 ? 0.981 -8.552 0.462 1.00 98.56 88 ILE A C 1
ATOM 690 O O . ILE A 1 88 ? 0.717 -9.746 0.323 1.00 98.56 88 ILE A O 1
ATOM 694 N N . PHE A 1 89 ? 0.850 -7.661 -0.511 1.00 98.50 89 PHE A N 1
ATOM 695 C CA . PHE A 1 89 ? 0.419 -7.964 -1.859 1.00 98.50 89 PHE A CA 1
ATOM 696 C C . PHE A 1 89 ? 1.601 -7.949 -2.820 1.00 98.50 89 PHE A C 1
ATOM 698 O O . PHE A 1 89 ? 2.323 -6.960 -2.938 1.00 98.50 89 PHE A O 1
ATOM 705 N N . GLN A 1 90 ? 1.772 -9.059 -3.528 1.00 97.62 90 GLN A N 1
ATOM 706 C CA . GLN A 1 90 ? 2.710 -9.187 -4.635 1.00 97.62 90 GLN A CA 1
ATOM 707 C C . GLN A 1 90 ? 1.968 -9.775 -5.836 1.00 97.62 90 GLN A C 1
ATOM 709 O O . GLN A 1 90 ? 0.976 -10.491 -5.680 1.00 97.62 90 GLN A O 1
ATOM 714 N N . THR A 1 91 ? 2.457 -9.511 -7.043 1.00 95.56 91 THR A N 1
ATOM 715 C CA . THR A 1 91 ? 1.889 -10.082 -8.268 1.00 95.56 91 THR A CA 1
ATOM 716 C C . THR A 1 91 ? 2.981 -10.609 -9.186 1.00 95.56 91 THR A C 1
ATOM 718 O O . THR A 1 91 ? 4.103 -10.105 -9.191 1.00 95.56 91 THR A O 1
ATOM 721 N N . TRP A 1 92 ? 2.650 -11.629 -9.976 1.00 95.38 92 TRP A N 1
ATOM 722 C CA . TRP A 1 92 ? 3.524 -12.178 -11.011 1.00 95.38 92 TRP A CA 1
ATOM 723 C C . TRP A 1 92 ? 2.736 -12.638 -12.229 1.00 95.38 92 TRP A C 1
ATOM 725 O O . TRP A 1 92 ? 1.523 -12.690 -12.198 1.00 95.38 92 TRP A O 1
ATOM 735 N N . LYS A 1 93 ? 3.420 -13.059 -13.290 1.00 93.56 93 LYS A N 1
ATOM 736 C CA . LYS A 1 93 ? 2.772 -13.608 -14.492 1.00 93.56 93 LYS A CA 1
ATOM 737 C C . LYS A 1 93 ? 2.006 -14.906 -14.204 1.00 93.56 93 LYS A C 1
ATOM 739 O O . LYS A 1 93 ? 1.022 -15.223 -14.859 1.00 93.56 93 LYS A O 1
ATOM 744 N N . SER A 1 94 ? 2.485 -15.702 -13.244 1.00 90.88 94 SER A N 1
ATOM 745 C CA . SER A 1 94 ? 1.877 -16.981 -12.855 1.00 90.88 94 SER A CA 1
ATOM 746 C C . SER A 1 94 ? 2.289 -17.389 -11.443 1.00 90.88 94 SER A C 1
ATOM 748 O O . SER A 1 94 ? 3.471 -17.339 -11.104 1.00 90.88 94 SER A O 1
ATOM 750 N N . LYS A 1 95 ? 1.355 -17.917 -10.647 1.00 87.56 95 LYS A N 1
ATOM 751 C CA . LYS A 1 95 ? 1.658 -18.470 -9.311 1.00 87.56 95 LYS A CA 1
ATOM 752 C C . LYS A 1 95 ? 2.545 -19.720 -9.344 1.00 87.56 95 LYS A C 1
ATOM 754 O O . LYS A 1 95 ? 3.165 -20.060 -8.341 1.00 87.56 95 LYS A O 1
ATOM 759 N N . ILE A 1 96 ? 2.600 -20.423 -10.477 1.00 87.94 96 ILE A N 1
ATOM 760 C CA . ILE A 1 96 ? 3.258 -21.735 -10.586 1.00 87.94 96 ILE A CA 1
ATOM 761 C C . ILE A 1 96 ? 4.721 -21.582 -11.028 1.00 87.94 96 ILE A C 1
ATOM 763 O O . ILE A 1 96 ? 5.602 -22.296 -10.549 1.00 87.94 96 ILE A O 1
ATOM 767 N N . SER A 1 97 ? 4.998 -20.621 -11.914 1.00 89.44 97 SER A N 1
ATOM 768 C CA . SER A 1 97 ? 6.310 -20.437 -12.548 1.00 89.44 97 SER A CA 1
ATOM 769 C C . SER A 1 97 ? 7.030 -19.182 -12.045 1.00 89.44 97 SER A C 1
ATOM 771 O O . SER A 1 97 ? 7.311 -18.249 -12.804 1.00 89.44 97 SER A O 1
ATOM 773 N N . ILE A 1 98 ? 7.341 -19.164 -10.750 1.00 90.75 98 ILE A N 1
ATOM 774 C CA . ILE A 1 98 ? 8.108 -18.086 -10.111 1.00 90.75 98 ILE A CA 1
ATOM 775 C C . ILE A 1 98 ? 9.607 -18.440 -10.130 1.00 90.75 98 ILE A C 1
ATOM 777 O O . ILE A 1 98 ? 9.963 -19.530 -9.661 1.00 90.75 98 ILE A O 1
ATOM 781 N N . PRO A 1 99 ? 10.494 -17.552 -10.623 1.00 91.38 99 PRO A N 1
ATOM 782 C CA . PRO A 1 99 ? 11.942 -17.739 -10.541 1.00 91.38 99 PRO A CA 1
ATOM 783 C C . PRO A 1 99 ? 12.424 -17.999 -9.109 1.00 91.38 99 PRO A C 1
ATOM 785 O O . PRO A 1 99 ? 11.915 -17.414 -8.155 1.00 91.38 99 PRO A O 1
ATOM 788 N N . ASN A 1 100 ? 13.437 -18.856 -8.947 1.00 90.69 100 ASN A N 1
ATOM 789 C CA . ASN A 1 100 ? 13.921 -19.244 -7.617 1.00 90.69 100 ASN A CA 1
ATOM 790 C C . ASN A 1 100 ? 14.422 -18.048 -6.789 1.00 90.69 100 ASN A C 1
ATOM 792 O O . ASN A 1 100 ? 14.167 -17.987 -5.592 1.00 90.69 100 ASN A O 1
ATOM 796 N N . SER A 1 101 ? 15.069 -17.071 -7.429 1.00 88.56 101 SER A N 1
ATOM 797 C CA . SER A 1 101 ? 15.484 -15.821 -6.780 1.00 88.56 101 SER A CA 1
ATOM 798 C C . SER A 1 101 ? 14.308 -15.072 -6.154 1.00 88.56 101 SER A C 1
ATOM 800 O O . SER A 1 101 ? 14.425 -14.583 -5.036 1.00 88.56 101 SER A O 1
ATOM 802 N N . PHE A 1 102 ? 13.159 -15.032 -6.830 1.00 92.62 102 PHE A N 1
ATOM 803 C CA . PHE A 1 102 ? 11.982 -14.304 -6.349 1.00 92.62 102 PHE A CA 1
ATOM 804 C C . PHE A 1 102 ? 11.278 -15.064 -5.237 1.00 92.62 102 PHE A C 1
ATOM 806 O O . PHE A 1 102 ? 10.734 -14.445 -4.334 1.00 92.62 102 PHE A O 1
ATOM 813 N N . LYS A 1 103 ? 11.330 -16.403 -5.256 1.00 92.88 103 LYS A N 1
ATOM 814 C CA . LYS A 1 103 ? 10.887 -17.215 -4.114 1.00 92.88 103 LYS A CA 1
ATOM 815 C C . LYS A 1 103 ? 11.723 -16.902 -2.876 1.00 92.88 103 LYS A C 1
ATOM 817 O O . LYS A 1 103 ? 11.149 -16.591 -1.845 1.00 92.88 103 LYS A O 1
ATOM 822 N N . ILE A 1 104 ? 13.052 -16.877 -3.010 1.00 93.31 104 ILE A N 1
ATOM 823 C CA . ILE A 1 104 ? 13.967 -16.540 -1.907 1.00 93.31 104 ILE A CA 1
ATOM 824 C C . ILE A 1 104 ? 13.639 -15.162 -1.325 1.00 93.31 104 ILE A C 1
ATOM 826 O O . ILE A 1 104 ? 13.509 -15.021 -0.111 1.00 93.31 104 ILE A O 1
ATOM 830 N N . TRP A 1 105 ? 13.473 -14.146 -2.172 1.00 95.00 105 TRP A N 1
ATOM 831 C CA . TRP A 1 105 ? 13.150 -12.803 -1.697 1.00 95.00 105 TRP A CA 1
ATOM 832 C C . TRP A 1 105 ? 11.739 -12.708 -1.114 1.00 95.00 105 TRP A C 1
ATOM 834 O O . TRP A 1 105 ? 11.566 -12.136 -0.041 1.00 95.00 105 TRP A O 1
ATOM 844 N N . ARG A 1 106 ? 10.739 -13.348 -1.723 1.00 94.81 106 ARG A N 1
ATOM 845 C CA . ARG A 1 106 ? 9.390 -13.458 -1.155 1.00 94.81 106 ARG A CA 1
ATOM 846 C C . ARG A 1 106 ? 9.384 -14.150 0.211 1.00 94.81 106 ARG A C 1
ATOM 848 O O . ARG A 1 106 ? 8.668 -13.705 1.105 1.00 94.81 106 ARG A O 1
ATOM 855 N N . ASP A 1 107 ? 10.183 -15.195 0.399 1.00 96.00 107 ASP A N 1
ATOM 856 C CA . ASP A 1 107 ? 10.249 -15.937 1.661 1.00 96.00 107 ASP A CA 1
ATOM 857 C C . ASP A 1 107 ? 10.727 -15.046 2.816 1.00 96.00 107 ASP A C 1
ATOM 859 O O . ASP A 1 107 ? 10.278 -15.225 3.949 1.00 96.00 107 ASP A O 1
ATOM 863 N N . THR A 1 108 ? 11.557 -14.030 2.544 1.00 97.62 108 THR A N 1
ATOM 864 C CA . THR A 1 108 ? 11.970 -13.063 3.577 1.00 97.62 108 THR A CA 1
ATOM 865 C C . THR A 1 108 ? 10.789 -12.289 4.163 1.00 97.62 108 THR A C 1
ATOM 867 O O . THR A 1 108 ? 10.757 -12.058 5.370 1.00 97.62 108 THR A O 1
ATOM 870 N N . PHE A 1 109 ? 9.772 -11.954 3.358 1.00 98.19 109 PHE A N 1
ATOM 871 C CA . PHE A 1 109 ? 8.563 -11.298 3.857 1.00 98.19 109 PHE A CA 1
ATOM 872 C C . PHE A 1 109 ? 7.810 -12.200 4.831 1.00 98.19 109 PHE A C 1
ATOM 874 O O . PHE A 1 109 ? 7.478 -11.754 5.926 1.00 98.19 109 PHE A O 1
ATOM 881 N N . ALA A 1 110 ? 7.587 -13.464 4.462 1.00 96.44 110 ALA A N 1
ATOM 882 C CA . ALA A 1 110 ? 6.868 -14.419 5.302 1.00 96.44 110 ALA A CA 1
ATOM 883 C C . ALA A 1 110 ? 7.621 -14.716 6.612 1.00 96.44 110 ALA A C 1
ATOM 885 O O . ALA A 1 110 ? 7.011 -14.796 7.675 1.00 96.44 110 ALA A O 1
ATOM 886 N N . GLN A 1 111 ? 8.951 -14.840 6.549 1.00 97.50 111 GLN A N 1
ATOM 887 C CA . GLN A 1 111 ? 9.792 -15.102 7.722 1.00 97.50 111 GLN A CA 1
ATOM 888 C C . GLN A 1 111 ? 9.809 -13.929 8.709 1.00 97.50 111 GLN A C 1
ATOM 890 O O . GLN A 1 111 ? 9.775 -14.143 9.918 1.00 97.50 111 GLN A O 1
ATOM 895 N N . LEU A 1 112 ? 9.873 -12.694 8.204 1.00 97.56 112 LEU A N 1
ATOM 896 C CA . LEU A 1 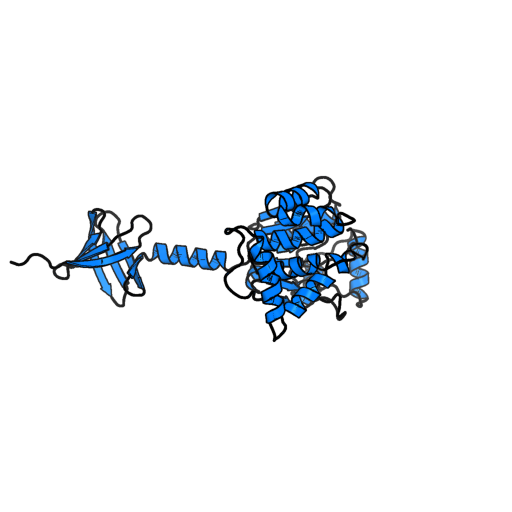112 ? 9.994 -11.488 9.029 1.00 97.56 112 LEU A CA 1
ATOM 897 C C . LEU A 1 112 ? 8.644 -10.920 9.482 1.00 97.56 112 LEU A C 1
ATOM 899 O O . LEU A 1 112 ? 8.619 -10.068 10.369 1.00 97.56 112 LEU A O 1
ATOM 903 N N . ASN A 1 113 ? 7.539 -11.381 8.890 1.00 97.88 113 ASN A N 1
ATOM 904 C CA . ASN A 1 113 ? 6.187 -10.881 9.140 1.00 97.88 113 ASN A CA 1
ATOM 905 C C . ASN A 1 113 ? 5.185 -12.045 9.318 1.00 97.88 113 ASN A C 1
ATOM 907 O O . ASN A 1 113 ? 4.225 -12.152 8.557 1.00 97.88 113 ASN A O 1
ATOM 911 N N . PRO A 1 114 ? 5.374 -12.938 10.309 1.00 96.62 114 PRO A N 1
ATOM 912 C CA . PRO A 1 114 ? 4.586 -14.171 10.437 1.00 96.62 114 PRO A CA 1
ATOM 913 C C . PRO A 1 114 ? 3.093 -13.945 10.729 1.00 96.62 114 PRO A C 1
ATOM 915 O O . PRO A 1 114 ? 2.287 -14.852 10.539 1.00 96.62 114 PRO A O 1
ATOM 918 N N . SER A 1 115 ? 2.717 -12.757 11.210 1.00 94.12 115 SER A N 1
ATOM 919 C CA . SER A 1 115 ? 1.327 -12.354 11.458 1.00 94.12 115 SER A CA 1
ATOM 920 C C . SER A 1 115 ? 0.640 -11.732 10.238 1.00 94.12 115 SER A C 1
ATOM 922 O O . SER A 1 115 ? -0.550 -11.429 10.317 1.00 94.12 115 SER A O 1
ATOM 924 N N . PHE A 1 116 ? 1.363 -11.507 9.137 1.00 96.69 116 PHE A N 1
ATOM 925 C CA . PHE A 1 116 ? 0.828 -10.825 7.965 1.00 96.69 116 PHE A CA 1
ATOM 926 C C . PHE A 1 116 ? 0.175 -11.818 7.008 1.00 96.69 116 PHE A C 1
ATOM 928 O O . PHE A 1 116 ? 0.647 -12.936 6.799 1.00 96.69 116 PHE A O 1
ATOM 935 N N . GLU A 1 117 ? -0.898 -11.373 6.364 1.00 97.25 117 GLU A N 1
ATOM 936 C CA . GLU A 1 117 ? -1.490 -12.092 5.247 1.00 97.25 117 GLU A CA 1
ATOM 937 C C . GLU A 1 117 ? -0.628 -11.908 3.994 1.00 97.25 117 GLU A C 1
ATOM 939 O O . GLU A 1 117 ? -0.335 -10.788 3.576 1.00 97.25 117 GLU A O 1
ATOM 944 N N . MET A 1 118 ? -0.241 -13.018 3.368 1.00 97.19 118 MET A N 1
ATOM 945 C CA . MET A 1 118 ? 0.596 -13.019 2.171 1.00 97.19 118 MET A CA 1
ATOM 946 C C . MET A 1 118 ? -0.252 -13.291 0.926 1.00 97.19 1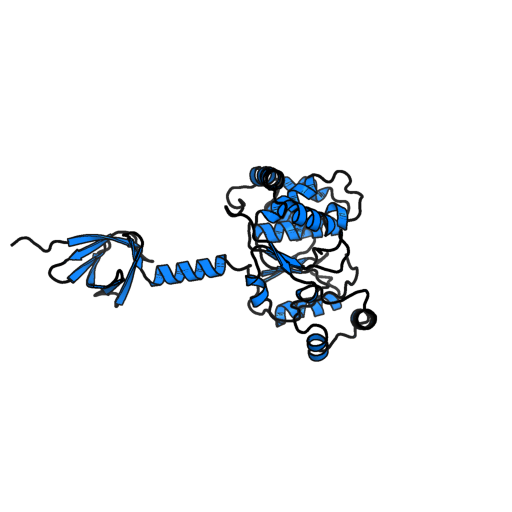18 MET A C 1
ATOM 948 O O . MET A 1 118 ? -0.568 -14.442 0.626 1.00 97.19 118 MET A O 1
ATOM 952 N N . VAL A 1 119 ? -0.548 -12.253 0.148 1.00 97.50 119 VAL A N 1
ATOM 953 C CA . VAL A 1 119 ? -1.310 -12.354 -1.104 1.00 97.50 119 VAL A CA 1
ATOM 954 C C . VAL A 1 119 ? -0.352 -12.395 -2.293 1.00 97.50 119 VAL A C 1
ATOM 956 O O . VAL A 1 119 ? 0.533 -11.550 -2.429 1.00 97.50 119 VAL A O 1
ATOM 959 N N . LEU A 1 120 ? -0.530 -13.392 -3.160 1.00 97.06 120 LEU A N 1
ATOM 960 C CA . LEU A 1 120 ? 0.130 -13.471 -4.460 1.00 97.06 120 LEU A CA 1
ATOM 961 C C . LEU A 1 120 ? -0.926 -13.644 -5.547 1.00 97.06 120 LEU A C 1
ATOM 963 O O . LEU A 1 120 ? -1.626 -14.659 -5.554 1.00 97.06 120 LEU A O 1
ATOM 967 N N . TRP A 1 121 ? -1.001 -12.684 -6.463 1.00 97.31 121 TRP A N 1
ATOM 968 C CA . TRP A 1 121 ? -1.857 -12.769 -7.644 1.00 97.31 121 TRP A CA 1
ATOM 969 C C . TRP A 1 121 ? -1.068 -13.054 -8.913 1.00 97.31 121 TRP A C 1
ATOM 971 O O . TRP A 1 121 ? 0.118 -12.730 -9.016 1.00 97.31 121 TRP A O 1
ATOM 981 N N . ASP A 1 122 ? -1.740 -13.699 -9.859 1.00 97.31 122 ASP A N 1
ATOM 982 C CA . ASP A 1 122 ? -1.309 -13.758 -11.244 1.00 97.31 122 ASP A CA 1
ATOM 983 C C . ASP A 1 122 ? -2.109 -12.818 -12.155 1.00 97.31 122 ASP A C 1
ATOM 985 O O . ASP A 1 122 ? -3.021 -12.108 -11.721 1.00 97.31 122 ASP A O 1
ATOM 989 N N . ASP A 1 123 ? -1.742 -12.784 -13.437 1.00 97.12 123 ASP A N 1
ATOM 990 C CA . ASP A 1 123 ? -2.385 -11.922 -14.427 1.00 97.12 123 ASP A CA 1
ATOM 991 C C . ASP A 1 123 ? -3.897 -12.198 -14.570 1.00 97.12 123 ASP A C 1
ATOM 993 O O . ASP A 1 123 ? -4.660 -11.284 -14.899 1.00 97.12 123 ASP A O 1
ATOM 997 N N . ASP A 1 124 ? -4.356 -13.431 -14.322 1.00 97.50 124 ASP A N 1
ATOM 998 C CA . ASP A 1 124 ? -5.781 -13.770 -14.368 1.00 97.50 124 ASP A CA 1
ATOM 999 C C . ASP A 1 124 ? -6.530 -13.222 -13.151 1.00 97.50 124 ASP A C 1
ATOM 1001 O O . ASP A 1 124 ? -7.579 -12.592 -13.327 1.00 97.50 124 ASP A O 1
ATOM 1005 N N . ASP A 1 125 ? -5.980 -13.368 -11.940 1.00 98.25 125 ASP A N 1
ATOM 1006 C CA . ASP A 1 125 ? -6.584 -12.755 -10.748 1.00 98.2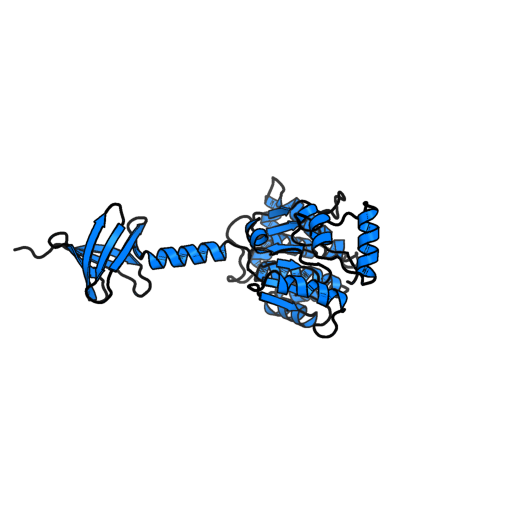5 125 ASP A CA 1
ATOM 1007 C C . ASP A 1 125 ? -6.658 -11.230 -10.893 1.00 98.25 125 ASP A C 1
ATOM 1009 O O . ASP A 1 125 ? -7.682 -10.618 -10.588 1.00 98.25 125 ASP A O 1
ATOM 1013 N N . ASN A 1 126 ? -5.587 -10.617 -11.407 1.00 98.31 126 ASN A N 1
ATOM 1014 C CA . ASN A 1 126 ? -5.497 -9.183 -11.661 1.00 98.31 126 ASN A CA 1
ATOM 1015 C C . ASN A 1 126 ? -6.634 -8.698 -12.574 1.00 98.31 126 ASN A C 1
ATOM 1017 O O . ASN A 1 126 ? -7.306 -7.701 -12.282 1.00 98.31 126 ASN A O 1
ATOM 1021 N N . ARG A 1 127 ? -6.883 -9.422 -13.676 1.00 98.38 127 ARG A N 1
ATOM 1022 C CA . ARG A 1 127 ? -7.984 -9.132 -14.604 1.00 98.38 127 ARG A CA 1
ATOM 1023 C C . ARG A 1 127 ? -9.346 -9.283 -13.940 1.00 98.38 127 ARG A C 1
ATOM 1025 O O . ARG A 1 127 ? -10.197 -8.408 -14.125 1.00 98.38 127 ARG A O 1
ATOM 1032 N N . GLU A 1 128 ? -9.562 -10.367 -13.204 1.00 98.31 128 GLU A N 1
ATOM 1033 C CA . GLU A 1 128 ? -10.849 -10.636 -12.561 1.00 98.31 128 GLU A CA 1
ATOM 1034 C C . GLU A 1 128 ? -11.149 -9.633 -11.439 1.00 98.31 128 GLU A C 1
ATOM 1036 O O . GLU A 1 128 ? -12.281 -9.165 -11.317 1.00 98.31 128 GLU A O 1
ATOM 1041 N N . PHE A 1 129 ? -10.137 -9.209 -10.683 1.00 98.38 129 PHE A N 1
ATOM 1042 C CA . PHE A 1 129 ? -10.265 -8.165 -9.670 1.00 98.38 129 PHE A CA 1
ATOM 1043 C C . PHE A 1 129 ? -10.747 -6.838 -10.268 1.00 98.38 129 PHE A C 1
ATOM 1045 O O . PHE A 1 129 ? -11.742 -6.272 -9.811 1.00 98.38 129 PHE A O 1
ATOM 1052 N N . ILE A 1 130 ? -10.098 -6.348 -11.332 1.00 98.62 130 ILE A N 1
ATOM 1053 C CA . ILE A 1 130 ? -10.523 -5.098 -11.979 1.00 98.62 130 ILE A CA 1
ATOM 1054 C C . ILE A 1 130 ? -11.929 -5.242 -12.569 1.00 98.62 130 ILE A C 1
ATOM 1056 O O . ILE A 1 130 ? -12.740 -4.321 -12.473 1.00 98.62 130 ILE A O 1
ATOM 1060 N N . LYS A 1 131 ? -12.238 -6.391 -13.173 1.00 98.38 131 LYS A N 1
ATOM 1061 C CA . LYS A 1 131 ? -13.547 -6.653 -13.776 1.00 98.38 131 LYS A CA 1
ATOM 1062 C C . LYS A 1 131 ? -14.677 -6.656 -12.747 1.00 98.38 131 LYS A C 1
ATOM 1064 O O . LYS A 1 131 ? -15.740 -6.108 -13.036 1.00 98.38 131 LYS A O 1
ATOM 1069 N N . SER A 1 132 ? -14.458 -7.271 -11.587 1.00 93.88 132 SER A N 1
ATOM 1070 C CA . SER A 1 132 ? -15.480 -7.455 -10.555 1.00 93.88 132 SER A CA 1
ATOM 1071 C C . SER A 1 132 ? -15.640 -6.225 -9.656 1.00 93.88 132 SER A C 1
ATOM 1073 O O . SER A 1 132 ? -16.760 -5.750 -9.472 1.00 93.88 132 SER A O 1
ATOM 1075 N N . GLU A 1 133 ? -14.542 -5.649 -9.163 1.00 94.19 133 GLU A N 1
ATOM 1076 C CA . GLU A 1 133 ? -14.576 -4.540 -8.197 1.00 94.19 133 GLU A CA 1
ATOM 1077 C C . GLU A 1 133 ? -14.630 -3.158 -8.878 1.00 94.19 133 GLU A C 1
ATOM 1079 O O . GLU A 1 133 ? -15.181 -2.204 -8.322 1.00 94.19 133 GLU A O 1
ATOM 1084 N N . PHE A 1 134 ? -14.103 -3.034 -10.105 1.00 98.00 134 PHE A N 1
ATOM 1085 C CA . PHE A 1 134 ? -14.025 -1.770 -10.854 1.00 98.00 134 PHE A CA 1
ATOM 1086 C C . PHE A 1 134 ? -14.488 -1.906 -12.319 1.00 98.00 134 PHE A C 1
ATOM 1088 O O . PHE A 1 134 ? -13.784 -1.473 -13.242 1.00 98.00 134 PHE A O 1
ATOM 1095 N N . PRO A 1 135 ? -15.705 -2.431 -12.582 1.00 97.31 135 PRO A N 1
ATOM 1096 C CA . PRO A 1 135 ? -16.180 -2.727 -13.939 1.00 97.31 135 PRO A CA 1
ATOM 1097 C C . PRO A 1 135 ? -16.181 -1.507 -14.874 1.00 97.31 135 PRO A C 1
ATOM 1099 O O . PRO A 1 135 ? -15.986 -1.638 -16.083 1.00 97.31 135 PRO A O 1
ATOM 1102 N N . TRP A 1 136 ? -16.344 -0.300 -14.324 1.00 97.56 136 TRP A N 1
ATOM 1103 C CA . TRP A 1 136 ? -16.290 0.958 -15.073 1.00 97.56 136 TRP A CA 1
ATOM 1104 C C . TRP A 1 136 ? -14.903 1.251 -15.678 1.00 97.56 136 TRP A C 1
ATOM 1106 O O . TRP A 1 136 ? -14.816 1.985 -16.663 1.00 97.56 136 TRP A O 1
ATOM 1116 N N . PHE A 1 137 ? -13.831 0.690 -15.108 1.00 98.25 137 PHE A N 1
ATOM 1117 C CA . PHE A 1 137 ? -12.451 0.854 -15.570 1.00 98.25 137 PHE A CA 1
ATOM 1118 C C . PHE A 1 137 ? -11.979 -0.320 -16.443 1.00 98.25 137 PHE A C 1
ATOM 1120 O O . PHE A 1 137 ? -11.062 -0.159 -17.247 1.00 98.25 137 PHE A O 1
ATOM 1127 N N . TYR A 1 138 ? -12.632 -1.485 -16.365 1.00 98.25 138 TYR A N 1
ATOM 1128 C CA . TYR A 1 138 ? -12.178 -2.722 -17.013 1.00 98.25 138 TYR A CA 1
ATOM 1129 C C . TYR A 1 138 ? -11.920 -2.593 -18.524 1.00 98.25 138 TYR A C 1
ATOM 1131 O O . TYR A 1 138 ? -10.896 -3.049 -19.029 1.00 98.25 138 TYR A O 1
ATOM 1139 N N . LYS A 1 139 ? -12.791 -1.894 -19.266 1.00 96.75 139 LYS A N 1
ATOM 1140 C CA . LYS A 1 139 ? -12.567 -1.661 -20.706 1.00 96.75 139 LYS A CA 1
ATOM 1141 C C . LYS A 1 139 ? -11.299 -0.844 -20.974 1.00 96.75 139 LYS A C 1
ATOM 1143 O O . LYS A 1 139 ? -10.643 -1.062 -21.987 1.00 96.75 139 LYS A O 1
ATOM 1148 N N . PHE A 1 140 ? -10.972 0.113 -20.108 1.00 96.00 140 PHE A N 1
ATOM 1149 C CA . PHE A 1 140 ? -9.750 0.906 -20.224 1.00 96.00 140 PHE A CA 1
ATOM 1150 C C . PHE A 1 140 ? -8.523 0.056 -19.883 1.00 96.00 140 PHE A C 1
ATOM 1152 O O . PHE A 1 140 ? -7.588 -0.002 -20.673 1.00 96.00 140 PHE A O 1
ATOM 1159 N N . TYR A 1 141 ? -8.596 -0.703 -18.790 1.00 97.94 141 TYR A N 1
ATOM 1160 C CA . TYR A 1 141 ? -7.571 -1.655 -18.366 1.00 97.94 141 TYR A CA 1
ATOM 1161 C C . TYR A 1 141 ? -7.185 -2.673 -19.452 1.00 97.94 141 TYR A C 1
ATOM 1163 O O . TYR A 1 141 ? -6.008 -2.926 -19.705 1.00 97.94 141 TYR A O 1
ATOM 1171 N N . MET A 1 142 ? -8.166 -3.222 -20.172 1.00 97.88 142 MET A N 1
ATOM 1172 C CA . MET A 1 142 ? -7.888 -4.194 -21.232 1.00 97.88 142 MET A CA 1
ATOM 1173 C C . MET A 1 142 ? -7.210 -3.585 -22.468 1.00 97.88 142 MET A C 1
ATOM 1175 O O . MET A 1 142 ? -6.607 -4.332 -23.234 1.00 97.88 142 MET A O 1
ATOM 1179 N N . ARG A 1 143 ? -7.244 -2.257 -22.658 1.00 96.75 143 ARG A N 1
ATOM 1180 C CA . ARG A 1 143 ? -6.623 -1.582 -23.814 1.00 96.75 143 ARG A CA 1
ATOM 1181 C C . ARG A 1 143 ? -5.113 -1.405 -23.698 1.00 96.75 143 ARG A C 1
ATOM 1183 O O . ARG A 1 143 ? -4.494 -1.094 -24.713 1.00 96.75 143 ARG A O 1
ATOM 1190 N N . TYR A 1 144 ? -4.532 -1.553 -22.508 1.00 97.38 144 TYR A N 1
ATOM 1191 C CA . TYR A 1 144 ? -3.091 -1.386 -22.341 1.00 97.38 144 TYR A CA 1
ATOM 1192 C C . TYR A 1 144 ? -2.299 -2.397 -23.189 1.00 97.38 144 TYR A C 1
ATOM 1194 O O . TYR A 1 144 ? -2.741 -3.536 -23.360 1.00 97.38 144 TYR A O 1
ATOM 1202 N N . PRO A 1 145 ? -1.138 -2.010 -23.744 1.00 95.50 145 PRO A N 1
ATOM 1203 C CA . PRO A 1 145 ? -0.458 -2.822 -24.753 1.00 95.50 145 PRO A CA 1
ATOM 1204 C C . PRO A 1 145 ? 0.231 -4.075 -24.187 1.00 95.50 145 PRO A C 1
ATOM 1206 O O . PRO A 1 145 ? 0.522 -4.988 -24.953 1.00 95.50 145 PRO A O 1
ATOM 1209 N N . GLY A 1 146 ? 0.464 -4.165 -22.873 1.00 95.50 146 GLY A N 1
ATOM 1210 C CA . GLY A 1 146 ? 1.109 -5.328 -22.254 1.00 95.50 146 GLY A CA 1
ATOM 1211 C C . GLY A 1 146 ? 0.752 -5.531 -20.782 1.00 95.50 146 GLY A C 1
ATOM 1212 O O . GLY A 1 146 ? 0.225 -4.628 -20.134 1.00 95.50 146 GLY A O 1
ATOM 1213 N N . GLU A 1 147 ? 1.065 -6.718 -20.254 1.00 95.25 147 GLU A N 1
ATOM 1214 C CA . GLU A 1 147 ? 0.753 -7.097 -18.865 1.00 95.25 147 GLU A CA 1
ATOM 1215 C C . GLU A 1 147 ? 1.493 -6.245 -17.830 1.00 95.25 147 GLU A C 1
ATOM 1217 O O . GLU A 1 147 ? 0.928 -5.948 -16.786 1.00 95.25 147 GLU A O 1
ATOM 1222 N N . ILE A 1 148 ? 2.692 -5.738 -18.135 1.00 94.56 148 ILE A N 1
ATOM 1223 C CA . ILE A 1 148 ? 3.410 -4.845 -17.211 1.00 94.56 148 ILE A CA 1
ATOM 1224 C C . ILE A 1 148 ? 2.599 -3.583 -16.868 1.00 94.56 148 ILE A C 1
ATOM 1226 O O . ILE A 1 148 ? 2.499 -3.203 -15.705 1.00 94.56 148 ILE A O 1
ATOM 1230 N N . TYR A 1 149 ? 1.903 -3.002 -17.850 1.00 97.44 149 TYR A N 1
ATOM 1231 C CA . TYR A 1 149 ? 1.018 -1.854 -17.628 1.00 97.44 149 TYR A CA 1
ATOM 1232 C C . TYR A 1 149 ? -0.160 -2.226 -16.723 1.00 97.44 149 TYR A C 1
ATOM 1234 O O . TYR A 1 149 ? -0.624 -1.451 -15.890 1.00 97.44 149 TYR A O 1
ATOM 1242 N N . ARG A 1 150 ? -0.670 -3.445 -16.900 1.00 97.94 150 ARG A N 1
ATOM 1243 C CA . ARG A 1 150 ? -1.783 -3.982 -16.124 1.00 97.94 150 ARG A CA 1
ATOM 1244 C C . ARG A 1 150 ? -1.366 -4.286 -14.683 1.00 97.94 150 ARG A C 1
ATOM 1246 O O . ARG A 1 150 ? -2.136 -3.992 -13.772 1.00 97.94 150 ARG A O 1
ATOM 1253 N N . ALA A 1 151 ? -0.156 -4.790 -14.466 1.00 96.94 151 ALA A N 1
ATOM 1254 C CA . ALA A 1 151 ? 0.421 -5.000 -13.141 1.00 96.94 151 ALA A CA 1
ATOM 1255 C C . ALA A 1 151 ? 0.662 -3.668 -12.402 1.00 96.94 151 ALA A C 1
ATOM 1257 O O . ALA A 1 151 ? 0.347 -3.546 -11.216 1.00 96.94 151 ALA A O 1
ATOM 1258 N N . ASP A 1 152 ? 1.152 -2.642 -13.104 1.00 97.62 152 ASP A N 1
ATOM 1259 C CA . ASP A 1 152 ? 1.255 -1.267 -12.590 1.00 97.62 152 ASP A CA 1
ATOM 1260 C C . ASP A 1 152 ? -0.097 -0.685 -12.162 1.00 97.62 152 ASP A C 1
ATOM 1262 O O . ASP A 1 152 ? -0.206 -0.006 -11.145 1.00 97.62 152 ASP A O 1
ATOM 1266 N N . VAL A 1 153 ? -1.159 -0.965 -12.911 1.00 98.38 153 VAL A N 1
ATOM 1267 C CA . VAL A 1 153 ? -2.498 -0.493 -12.552 1.00 98.38 153 VAL A CA 1
ATOM 1268 C C . VAL A 1 153 ? -3.024 -1.219 -11.315 1.00 98.38 153 VAL A C 1
ATOM 1270 O O . VAL A 1 153 ? -3.544 -0.580 -10.398 1.00 98.38 153 VAL A O 1
ATOM 1273 N N . VAL A 1 154 ? -2.918 -2.550 -11.278 1.00 98.44 154 VAL A N 1
ATOM 1274 C CA . VAL A 1 154 ? -3.568 -3.356 -10.233 1.00 98.44 154 VAL A CA 1
ATOM 1275 C C . VAL A 1 154 ? -3.018 -3.032 -8.853 1.00 98.44 154 VAL A C 1
ATOM 1277 O O . VAL A 1 154 ? -3.811 -2.937 -7.920 1.00 98.44 154 VAL A O 1
ATOM 1280 N N . ARG A 1 155 ? -1.712 -2.765 -8.711 1.00 98.25 155 ARG A N 1
ATOM 1281 C CA . ARG A 1 155 ? -1.129 -2.360 -7.418 1.00 98.25 155 ARG A CA 1
ATOM 1282 C C . ARG A 1 155 ? -1.810 -1.121 -6.822 1.00 98.25 155 ARG A C 1
ATOM 1284 O O . ARG A 1 155 ? -2.062 -1.099 -5.621 1.00 98.25 155 ARG A O 1
ATOM 1291 N N . TYR A 1 156 ? -2.212 -0.138 -7.633 1.00 98.69 156 TYR A N 1
ATOM 1292 C CA . TYR A 1 156 ? -2.941 1.040 -7.138 1.00 98.69 156 TYR A CA 1
ATOM 1293 C C . TYR A 1 156 ? -4.383 0.722 -6.747 1.00 98.69 156 TYR A C 1
ATOM 1295 O O . TYR A 1 156 ? -4.861 1.174 -5.707 1.00 98.69 156 TYR A O 1
ATOM 1303 N N . PHE A 1 157 ? -5.087 -0.066 -7.563 1.00 98.81 157 PHE A N 1
ATOM 1304 C CA . PHE A 1 157 ? -6.467 -0.457 -7.267 1.00 98.81 157 PHE A CA 1
ATOM 1305 C C . PHE A 1 157 ? -6.552 -1.379 -6.046 1.00 98.81 157 PHE A C 1
ATOM 1307 O O . PHE A 1 157 ? -7.470 -1.233 -5.238 1.00 98.81 157 PHE A O 1
ATOM 1314 N N . PHE A 1 158 ? -5.584 -2.281 -5.873 1.00 98.69 158 PHE A N 1
ATOM 1315 C CA . PHE A 1 158 ? -5.470 -3.134 -4.695 1.00 98.69 158 PHE A CA 1
ATOM 1316 C C . PHE A 1 158 ? -5.276 -2.290 -3.435 1.00 98.69 158 PHE A C 1
ATOM 1318 O O . PHE A 1 158 ? -6.070 -2.396 -2.500 1.00 98.69 158 PHE A O 1
ATOM 1325 N N . LEU A 1 159 ? -4.281 -1.391 -3.431 1.00 98.81 159 LEU A N 1
ATOM 1326 C CA . LEU A 1 159 ? -4.016 -0.503 -2.295 1.00 98.81 159 LEU A CA 1
ATOM 1327 C C . LEU A 1 159 ? -5.218 0.397 -1.982 1.00 98.81 159 LEU A C 1
ATOM 1329 O O . LEU A 1 159 ? -5.543 0.606 -0.816 1.00 98.81 159 LEU A O 1
ATOM 1333 N N . TYR A 1 160 ? -5.943 0.872 -2.998 1.00 98.75 160 TYR A N 1
ATOM 1334 C CA . TYR A 1 160 ? -7.189 1.598 -2.773 1.00 98.75 160 TYR A CA 1
ATOM 1335 C C . TYR A 1 160 ? -8.269 0.722 -2.123 1.00 98.75 160 TYR A C 1
ATOM 1337 O O . TYR A 1 160 ? -8.941 1.151 -1.186 1.00 98.75 160 TYR A O 1
ATOM 1345 N N . ARG A 1 161 ? -8.471 -0.501 -2.616 1.00 97.44 161 ARG A N 1
ATOM 1346 C CA . ARG A 1 161 ? -9.578 -1.364 -2.189 1.00 97.44 161 ARG A CA 1
ATOM 1347 C C . ARG A 1 161 ? -9.360 -1.994 -0.817 1.00 97.44 161 ARG A C 1
ATOM 1349 O O . ARG A 1 161 ? -10.312 -2.079 -0.032 1.00 97.44 161 ARG A O 1
ATOM 1356 N N . TYR A 1 162 ? -8.153 -2.485 -0.576 1.00 96.88 16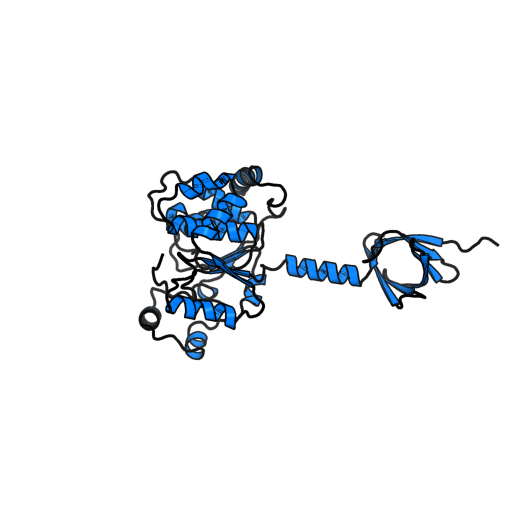2 TYR A N 1
ATOM 1357 C CA . TYR A 1 162 ? -7.810 -3.313 0.576 1.00 96.88 162 TYR A CA 1
ATOM 1358 C C . TYR A 1 162 ? -6.778 -2.655 1.486 1.00 96.88 162 TYR A C 1
ATOM 1360 O O . TYR A 1 162 ? -6.735 -2.986 2.665 1.00 96.88 162 TYR A O 1
ATOM 1368 N N . GLY A 1 163 ? -6.007 -1.685 0.989 1.00 97.94 163 GLY A N 1
ATOM 1369 C CA . GLY A 1 163 ? -4.829 -1.193 1.693 1.00 97.94 163 GLY A CA 1
ATOM 1370 C C . GLY A 1 163 ? -3.719 -2.243 1.713 1.00 97.94 163 GLY A C 1
ATOM 1371 O O . GLY A 1 163 ? -3.635 -3.093 0.828 1.00 97.94 163 GLY A O 1
ATOM 1372 N N . GLY A 1 164 ? -2.871 -2.174 2.731 1.00 98.25 164 GLY A N 1
ATOM 1373 C CA . GLY A 1 164 ? -1.754 -3.084 2.937 1.00 98.25 164 GLY A CA 1
ATOM 1374 C C . GLY A 1 164 ? -0.454 -2.555 2.349 1.00 98.25 164 GLY A C 1
ATOM 1375 O O . GLY A 1 164 ? -0.258 -1.346 2.211 1.00 98.25 164 GLY A O 1
ATOM 1376 N N . ILE A 1 165 ? 0.448 -3.475 2.034 1.00 98.75 165 ILE A N 1
ATOM 1377 C CA . ILE A 1 165 ? 1.791 -3.207 1.534 1.00 98.75 165 ILE A CA 1
ATOM 1378 C C . ILE A 1 165 ? 1.936 -3.903 0.188 1.00 98.75 165 ILE A C 1
ATOM 1380 O O . ILE A 1 165 ? 1.763 -5.113 0.092 1.00 98.75 165 ILE A O 1
ATOM 1384 N N . TYR A 1 166 ? 2.273 -3.146 -0.844 1.00 98.75 166 TYR A N 1
ATOM 1385 C CA . TYR A 1 166 ? 2.666 -3.673 -2.138 1.00 98.75 166 TYR A CA 1
ATOM 1386 C C . TYR A 1 166 ? 4.191 -3.749 -2.236 1.00 98.75 166 TYR A C 1
ATOM 1388 O O . TYR A 1 166 ? 4.875 -2.778 -1.901 1.00 98.75 166 TYR A O 1
ATOM 1396 N N . ALA A 1 167 ? 4.705 -4.868 -2.745 1.00 98.06 167 ALA A N 1
ATOM 1397 C CA . ALA A 1 167 ? 6.106 -5.018 -3.120 1.00 98.06 167 ALA A CA 1
ATOM 1398 C C . ALA A 1 167 ? 6.246 -5.882 -4.384 1.00 98.06 167 ALA A C 1
ATOM 1400 O O . ALA A 1 167 ? 5.648 -6.958 -4.469 1.00 98.06 167 ALA A O 1
ATOM 1401 N N . ASP A 1 168 ? 7.070 -5.456 -5.343 1.00 96.38 168 ASP A N 1
ATOM 1402 C CA . ASP A 1 168 ? 7.448 -6.301 -6.482 1.00 96.38 168 ASP A CA 1
ATOM 1403 C C . ASP A 1 168 ? 8.124 -7.604 -5.999 1.00 96.38 168 ASP A C 1
ATOM 1405 O O . ASP A 1 168 ? 8.685 -7.683 -4.902 1.00 96.38 168 ASP A O 1
ATOM 1409 N N . LEU A 1 169 ? 8.060 -8.667 -6.807 1.00 94.00 169 LEU A N 1
ATOM 1410 C CA . LEU A 1 169 ? 8.631 -9.971 -6.441 1.00 94.00 169 LEU A CA 1
ATOM 1411 C C . LEU A 1 169 ? 10.166 -9.984 -6.362 1.00 94.00 169 LEU A C 1
ATOM 1413 O O . LEU A 1 169 ? 10.735 -10.921 -5.798 1.00 94.00 169 LEU A O 1
ATOM 1417 N N . ASP A 1 170 ? 10.829 -8.972 -6.923 1.00 93.00 170 ASP A N 1
ATOM 1418 C CA . ASP A 1 170 ? 12.277 -8.793 -6.831 1.00 93.00 170 ASP A CA 1
ATOM 1419 C C . ASP A 1 170 ? 12.733 -7.860 -5.696 1.00 93.00 170 ASP A C 1
ATOM 1421 O O . ASP A 1 170 ? 13.895 -7.445 -5.640 1.00 93.00 170 ASP A O 1
ATOM 1425 N N . VAL A 1 171 ? 11.824 -7.582 -4.758 1.00 96.00 171 VAL A N 1
ATOM 1426 C CA . VAL A 1 171 ? 12.097 -6.898 -3.493 1.00 96.00 171 VAL A CA 1
ATOM 1427 C C . VAL A 1 171 ? 12.429 -7.924 -2.411 1.00 96.00 171 VAL A C 1
ATOM 1429 O O . VAL A 1 171 ? 11.721 -8.912 -2.242 1.00 96.00 171 VAL A O 1
ATOM 1432 N N . GLU A 1 172 ? 13.479 -7.663 -1.637 1.00 96.62 172 GLU A N 1
ATOM 1433 C CA . GLU A 1 172 ? 13.853 -8.402 -0.431 1.00 96.62 172 GLU A CA 1
ATOM 1434 C C . GLU A 1 172 ? 13.410 -7.629 0.823 1.00 96.62 172 GLU A C 1
ATOM 1436 O O . GLU A 1 172 ? 13.671 -6.429 0.955 1.00 96.62 172 GLU A O 1
ATOM 1441 N N . CYS A 1 173 ? 12.770 -8.319 1.769 1.00 97.75 173 CYS A N 1
ATOM 1442 C CA . CYS A 1 173 ? 12.421 -7.786 3.082 1.00 97.75 173 CYS A CA 1
ATOM 1443 C C . CYS A 1 173 ? 13.606 -7.951 4.045 1.00 97.75 173 CYS A C 1
ATOM 1445 O O . CYS A 1 173 ? 14.206 -9.021 4.150 1.00 97.75 173 CYS A O 1
ATOM 1447 N N . LEU A 1 174 ? 13.957 -6.875 4.749 1.00 97.62 174 LEU A N 1
ATOM 1448 C CA . LEU A 1 174 ? 15.154 -6.807 5.592 1.00 97.62 174 LEU A CA 1
ATOM 1449 C C . LEU A 1 174 ? 14.837 -6.806 7.095 1.00 97.62 174 LEU A C 1
ATOM 1451 O O . LEU A 1 174 ? 15.717 -7.099 7.902 1.00 97.62 174 LEU A O 1
ATOM 1455 N N . ARG A 1 175 ? 13.595 -6.486 7.485 1.00 96.12 175 ARG A N 1
ATOM 1456 C CA . ARG A 1 175 ? 13.085 -6.532 8.872 1.00 96.12 175 ARG A CA 1
ATOM 1457 C C . ARG A 1 175 ? 11.554 -6.541 8.906 1.00 96.12 175 ARG A C 1
ATOM 1459 O O . ARG A 1 175 ? 10.925 -6.324 7.875 1.00 96.12 175 ARG A O 1
ATOM 1466 N N . SER A 1 176 ? 10.969 -6.726 10.093 1.00 97.06 176 SER A N 1
ATOM 1467 C CA . SER A 1 176 ? 9.515 -6.591 10.287 1.00 97.06 176 SER A CA 1
ATOM 1468 C C . SER A 1 176 ? 9.000 -5.237 9.775 1.00 97.06 176 SER A C 1
ATOM 1470 O O . SER A 1 176 ? 9.625 -4.187 9.968 1.00 97.06 176 SER A O 1
ATOM 1472 N N . LEU A 1 177 ? 7.835 -5.284 9.133 1.00 97.88 177 LEU A N 1
ATOM 1473 C CA . LEU A 1 177 ? 7.123 -4.156 8.549 1.00 97.88 177 LEU A CA 1
ATOM 1474 C C . LEU A 1 177 ? 6.102 -3.540 9.512 1.00 97.88 177 LEU A C 1
ATOM 1476 O O . LEU A 1 177 ? 5.404 -2.608 9.123 1.00 97.88 177 LEU A O 1
ATOM 1480 N N . ASP A 1 178 ? 6.021 -4.001 10.763 1.00 94.94 178 ASP A N 1
ATOM 1481 C CA . ASP A 1 178 ? 5.093 -3.440 11.754 1.00 94.94 178 ASP A CA 1
ATOM 1482 C C . ASP A 1 178 ? 5.292 -1.931 11.923 1.00 94.94 178 ASP A C 1
ATOM 1484 O O . ASP A 1 178 ? 4.339 -1.163 11.825 1.00 94.94 178 ASP A O 1
ATOM 1488 N N . GLY A 1 179 ? 6.546 -1.487 12.057 1.00 94.00 179 GLY A N 1
ATOM 1489 C CA . GLY A 1 179 ? 6.867 -0.061 12.165 1.00 94.00 179 GLY A CA 1
ATOM 1490 C C . GLY A 1 179 ? 6.581 0.742 10.892 1.00 94.00 179 GLY A C 1
ATOM 1491 O O . GLY A 1 179 ? 6.329 1.938 10.974 1.00 94.00 179 GLY A O 1
ATOM 1492 N N . LEU A 1 180 ? 6.577 0.102 9.715 1.00 96.19 180 LEU A N 1
ATOM 1493 C CA . LEU A 1 180 ? 6.221 0.781 8.466 1.00 96.19 180 LEU A CA 1
ATOM 1494 C C . LEU A 1 180 ? 4.740 1.176 8.481 1.00 96.19 180 LEU A C 1
ATOM 1496 O O . LEU A 1 180 ? 4.388 2.245 7.999 1.00 96.19 180 LEU A O 1
ATOM 1500 N N . ARG A 1 181 ? 3.864 0.355 9.073 1.00 95.50 181 ARG A N 1
ATOM 1501 C CA . ARG A 1 181 ? 2.399 0.517 9.015 1.00 95.50 181 ARG A CA 1
ATOM 1502 C C . ARG A 1 181 ? 1.867 1.774 9.712 1.00 95.50 181 ARG A C 1
ATOM 1504 O O . ARG A 1 181 ? 0.694 2.108 9.534 1.00 95.50 181 ARG A O 1
ATOM 1511 N N . THR A 1 182 ? 2.717 2.463 10.470 1.00 92.75 182 THR A N 1
ATOM 1512 C CA . THR A 1 182 ? 2.385 3.665 11.245 1.00 92.75 182 THR A CA 1
ATOM 1513 C C . THR A 1 182 ? 2.963 4.962 10.668 1.00 92.75 182 THR A C 1
ATOM 1515 O O . THR A 1 182 ? 2.716 6.027 11.224 1.00 92.75 182 THR A O 1
ATOM 1518 N N . GLU A 1 183 ? 3.714 4.915 9.563 1.00 94.25 183 GLU A N 1
ATOM 1519 C CA . GLU A 1 183 ? 4.413 6.095 9.013 1.00 94.25 183 GLU A CA 1
ATOM 1520 C C . GLU A 1 183 ? 3.499 7.064 8.236 1.00 94.25 183 GLU A C 1
ATOM 1522 O O . GLU A 1 183 ? 3.926 8.163 7.881 1.00 94.25 183 GLU A O 1
ATOM 1527 N N . GLY A 1 184 ? 2.248 6.693 7.946 1.00 93.88 184 GLY A N 1
ATOM 1528 C CA . GLY A 1 184 ? 1.307 7.547 7.219 1.00 93.88 184 GLY A CA 1
ATOM 1529 C C . GLY A 1 184 ? 0.014 6.841 6.816 1.00 93.88 184 GLY A C 1
ATOM 1530 O O . GLY A 1 184 ? -0.205 5.677 7.145 1.00 93.88 184 GLY A O 1
ATOM 1531 N N . ASP A 1 185 ? -0.848 7.554 6.086 1.00 96.62 185 ASP A N 1
ATOM 1532 C CA . ASP A 1 185 ? -2.022 6.940 5.456 1.00 96.62 185 ASP A CA 1
ATOM 1533 C C . ASP A 1 185 ? -1.639 6.271 4.131 1.00 96.62 185 ASP A C 1
ATOM 1535 O O . ASP A 1 185 ? -2.100 5.173 3.838 1.00 96.62 185 ASP A O 1
ATOM 1539 N N . VAL A 1 186 ? -0.772 6.928 3.354 1.00 98.50 186 VAL A N 1
ATOM 1540 C CA . VAL A 1 186 ? -0.082 6.385 2.177 1.00 98.50 186 VAL A CA 1
ATOM 1541 C C . VAL A 1 186 ? 1.413 6.564 2.387 1.00 98.50 186 VAL A C 1
ATOM 1543 O O . VAL A 1 186 ? 1.853 7.645 2.773 1.00 98.50 186 VAL A O 1
ATOM 1546 N N . ILE A 1 187 ? 2.193 5.527 2.106 1.00 98.50 187 ILE A N 1
ATOM 1547 C CA . ILE A 1 187 ? 3.646 5.534 2.236 1.00 98.50 187 ILE A CA 1
ATOM 1548 C C . ILE A 1 187 ? 4.268 5.220 0.886 1.00 98.50 187 ILE A C 1
ATOM 1550 O O . ILE A 1 187 ? 3.979 4.187 0.279 1.00 98.50 187 ILE A O 1
ATOM 1554 N N . LEU A 1 188 ? 5.149 6.113 0.452 1.00 98.19 188 LEU A N 1
ATOM 1555 C CA . LEU A 1 188 ? 5.938 6.005 -0.768 1.00 98.19 188 LEU A CA 1
ATOM 1556 C C . LEU A 1 188 ? 7.422 6.134 -0.410 1.00 98.19 188 LEU A C 1
ATOM 1558 O O . LEU A 1 188 ? 7.770 6.710 0.620 1.00 98.19 188 LEU A O 1
ATOM 1562 N N . GLY A 1 189 ? 8.310 5.616 -1.254 1.00 95.50 189 GLY A N 1
ATOM 1563 C CA . GLY A 1 189 ? 9.753 5.792 -1.084 1.00 95.50 189 GLY A CA 1
ATOM 1564 C C . GLY A 1 189 ? 10.325 6.747 -2.119 1.00 95.50 189 GLY A C 1
ATOM 1565 O O . GLY A 1 189 ? 9.948 6.693 -3.287 1.00 95.50 189 GLY A O 1
ATOM 1566 N N . GLN A 1 190 ? 11.253 7.596 -1.691 1.00 92.38 190 GLN A N 1
ATOM 1567 C CA . GLN A 1 190 ? 12.092 8.373 -2.592 1.00 92.38 190 GLN A CA 1
ATOM 1568 C C . GLN A 1 190 ? 13.235 7.509 -3.138 1.00 92.38 190 GLN A C 1
ATOM 1570 O O . GLN A 1 190 ? 13.749 6.647 -2.429 1.00 92.38 190 GLN A O 1
ATOM 1575 N N . MET A 1 191 ? 13.661 7.738 -4.377 1.00 88.12 191 MET A N 1
ATOM 1576 C CA . MET A 1 191 ? 14.837 7.093 -4.958 1.00 88.12 191 MET A CA 1
ATOM 1577 C C . MET A 1 191 ? 15.622 8.072 -5.828 1.00 88.12 191 MET A C 1
ATOM 1579 O O . MET A 1 191 ? 15.059 8.748 -6.680 1.00 88.12 191 MET A O 1
ATOM 1583 N N . GLY A 1 192 ? 16.942 8.114 -5.638 1.00 79.56 192 GLY A N 1
ATOM 1584 C CA . GLY A 1 192 ? 17.835 8.952 -6.438 1.00 79.56 192 GLY A CA 1
ATOM 1585 C C . GLY A 1 192 ? 17.509 10.452 -6.390 1.00 79.56 192 GLY A C 1
ATOM 1586 O O . GLY A 1 192 ? 16.825 10.941 -5.491 1.00 79.56 192 GLY A O 1
ATOM 1587 N N . THR A 1 193 ? 18.046 11.186 -7.364 1.00 72.19 193 THR A N 1
ATOM 1588 C CA . THR A 1 193 ? 17.858 12.640 -7.526 1.00 72.19 193 THR A CA 1
ATOM 1589 C C . THR A 1 193 ? 17.164 13.009 -8.837 1.00 72.19 193 THR A C 1
ATOM 1591 O O . THR A 1 193 ? 17.041 14.192 -9.145 1.00 72.19 193 THR A O 1
ATOM 1594 N N . ASP A 1 194 ? 16.752 12.014 -9.628 1.00 73.88 194 ASP A N 1
ATOM 1595 C CA . ASP A 1 194 ? 16.042 12.218 -10.891 1.00 73.88 194 ASP A CA 1
ATOM 1596 C C . ASP A 1 194 ? 14.639 12.788 -10.607 1.00 73.88 194 ASP A C 1
ATOM 1598 O O . ASP A 1 194 ? 13.861 12.134 -9.909 1.00 73.88 194 ASP A O 1
ATOM 1602 N N . PRO A 1 195 ? 14.289 13.984 -11.116 1.00 71.88 195 PRO A N 1
ATOM 1603 C CA . PRO A 1 195 ? 12.986 14.590 -10.862 1.00 71.88 195 PRO A CA 1
ATOM 1604 C C . PRO A 1 195 ? 11.802 13.700 -11.267 1.00 71.88 195 PRO A C 1
ATOM 1606 O O . PRO A 1 195 ? 10.832 13.614 -10.508 1.00 71.88 195 PRO A O 1
ATOM 1609 N N . ASP A 1 196 ? 11.908 13.004 -12.402 1.00 69.69 196 ASP A N 1
ATOM 1610 C CA . ASP A 1 196 ? 10.820 12.236 -13.018 1.00 69.69 196 ASP A CA 1
ATOM 1611 C C . ASP A 1 196 ? 10.724 10.817 -12.438 1.00 69.69 196 ASP A C 1
ATOM 1613 O O . ASP A 1 196 ? 9.630 10.263 -12.312 1.00 69.69 196 ASP A O 1
ATOM 1617 N N . HIS A 1 197 ? 11.858 10.244 -12.026 1.00 76.12 197 HIS A N 1
ATOM 1618 C CA . HIS A 1 197 ? 11.958 8.878 -11.493 1.00 76.12 197 HIS A CA 1
ATOM 1619 C C . HIS A 1 197 ? 12.216 8.821 -9.979 1.00 76.12 197 HIS A C 1
ATOM 1621 O O . HIS A 1 197 ? 12.660 7.801 -9.448 1.00 76.12 197 HIS A O 1
ATOM 1627 N N . SER A 1 198 ? 11.902 9.907 -9.269 1.00 86.81 198 SER A N 1
ATOM 1628 C CA . SER A 1 198 ? 12.181 10.047 -7.834 1.00 86.81 198 SER A CA 1
ATOM 1629 C C . SER A 1 198 ? 11.251 9.265 -6.909 1.00 86.81 198 SER A C 1
ATOM 1631 O O . SER A 1 198 ? 11.588 9.111 -5.737 1.00 86.81 198 SER A O 1
ATOM 1633 N N . ILE A 1 199 ? 10.101 8.781 -7.390 1.00 94.56 199 ILE A N 1
ATOM 1634 C CA . ILE A 1 199 ? 9.118 8.028 -6.594 1.00 94.56 199 ILE A CA 1
ATOM 1635 C C . ILE A 1 199 ? 8.763 6.724 -7.326 1.00 94.56 199 ILE A C 1
ATOM 1637 O O . ILE A 1 199 ? 7.853 6.712 -8.160 1.00 94.56 199 ILE A O 1
ATOM 1641 N N . PRO A 1 200 ? 9.477 5.615 -7.056 1.00 94.38 200 PRO A N 1
ATOM 1642 C CA . PRO A 1 200 ? 9.178 4.332 -7.675 1.00 94.38 200 PRO A CA 1
ATOM 1643 C C . PRO A 1 200 ? 7.864 3.741 -7.151 1.00 94.38 200 PRO A C 1
ATOM 1645 O O . PRO A 1 200 ? 7.476 3.961 -6.003 1.00 94.38 200 PRO A O 1
ATOM 1648 N N . ASN A 1 201 ? 7.202 2.932 -7.976 1.00 96.12 201 ASN A N 1
ATOM 1649 C CA . ASN A 1 201 ? 5.959 2.233 -7.635 1.00 96.12 201 ASN A CA 1
ATOM 1650 C C . ASN A 1 201 ? 6.183 0.747 -7.280 1.00 96.12 201 ASN A C 1
ATOM 1652 O O . ASN A 1 201 ? 5.223 -0.023 -7.251 1.00 96.12 201 ASN A O 1
ATOM 1656 N N . ALA A 1 202 ? 7.431 0.336 -7.039 1.00 96.06 202 ALA A N 1
ATOM 1657 C CA . ALA A 1 202 ? 7.795 -1.046 -6.717 1.00 96.06 202 ALA A CA 1
ATOM 1658 C C . ALA A 1 202 ? 7.513 -1.413 -5.253 1.00 96.06 202 ALA A C 1
ATOM 1660 O O . ALA A 1 202 ? 7.249 -2.572 -4.957 1.00 96.06 202 ALA A O 1
ATOM 1661 N N . ILE A 1 203 ? 7.552 -0.434 -4.343 1.00 97.81 203 ILE A N 1
ATOM 1662 C CA . ILE A 1 203 ? 7.255 -0.578 -2.914 1.00 97.81 203 ILE A CA 1
ATOM 1663 C C . ILE A 1 203 ? 6.356 0.577 -2.486 1.00 97.81 203 ILE A C 1
ATOM 1665 O O . ILE A 1 203 ? 6.727 1.746 -2.617 1.00 97.81 203 ILE A O 1
ATOM 1669 N N . MET A 1 204 ? 5.173 0.251 -1.974 1.00 98.62 204 MET A N 1
ATOM 1670 C CA . MET A 1 204 ? 4.174 1.223 -1.525 1.00 98.62 204 MET A CA 1
ATOM 1671 C C . MET A 1 204 ? 3.358 0.626 -0.385 1.00 98.62 204 MET A C 1
ATOM 1673 O O . MET A 1 204 ? 3.172 -0.585 -0.326 1.00 98.62 204 MET A O 1
ATOM 1677 N N . ALA A 1 205 ? 2.810 1.455 0.494 1.00 98.69 205 ALA A N 1
ATOM 1678 C CA . ALA A 1 205 ? 1.869 0.988 1.503 1.00 98.69 205 ALA A CA 1
ATOM 1679 C C . ALA A 1 205 ? 0.719 1.978 1.676 1.00 98.69 205 ALA A C 1
ATOM 1681 O O . ALA A 1 205 ? 0.871 3.169 1.405 1.00 98.69 205 ALA A O 1
ATOM 1682 N N . SER A 1 206 ? -0.453 1.495 2.079 1.00 98.31 206 SER A N 1
ATOM 1683 C CA . SER A 1 206 ? -1.635 2.343 2.204 1.00 98.31 206 SER A CA 1
ATOM 1684 C C . SER A 1 206 ? -2.667 1.793 3.169 1.00 98.31 206 SER A C 1
ATOM 1686 O O . SER A 1 206 ? -2.922 0.592 3.220 1.00 98.31 206 SER A O 1
ATOM 1688 N N . LYS A 1 207 ? -3.378 2.688 3.846 1.00 97.56 207 LYS A N 1
ATOM 1689 C CA . LYS A 1 207 ? -4.704 2.389 4.383 1.00 97.56 207 LYS A CA 1
ATOM 1690 C C . LYS A 1 207 ? -5.689 2.177 3.227 1.00 97.56 207 LYS A C 1
ATOM 1692 O O . LYS A 1 207 ? -5.480 2.709 2.133 1.00 97.56 207 LYS A O 1
ATOM 1697 N N . PRO A 1 208 ? -6.770 1.412 3.424 1.00 96.75 208 PRO A N 1
ATOM 1698 C CA . PRO A 1 208 ? -7.801 1.288 2.406 1.00 96.75 208 PRO A CA 1
ATOM 1699 C C . PRO A 1 208 ? -8.540 2.617 2.207 1.00 96.75 208 PRO A C 1
ATOM 1701 O O . PRO A 1 208 ? -8.805 3.361 3.154 1.00 96.75 208 PRO A O 1
ATOM 1704 N N . LYS A 1 209 ? -8.986 2.849 0.972 1.00 97.06 209 LYS A N 1
ATOM 1705 C CA . LYS A 1 209 ? -9.868 3.947 0.549 1.00 97.06 209 LYS A CA 1
ATOM 1706 C C . LYS A 1 209 ? -9.259 5.345 0.706 1.00 97.06 209 LYS A C 1
ATOM 1708 O O . LYS A 1 209 ? -9.982 6.321 0.911 1.00 97.06 209 LYS A O 1
ATOM 1713 N N . GLU A 1 210 ? -7.942 5.450 0.567 1.00 98.06 210 GLU A N 1
ATOM 1714 C CA . GLU A 1 210 ? -7.245 6.735 0.500 1.00 98.06 210 GLU A CA 1
ATOM 1715 C C . GLU A 1 210 ? -7.496 7.425 -0.847 1.00 98.06 210 GLU A C 1
ATOM 1717 O O . GLU A 1 210 ? -7.297 6.838 -1.914 1.00 98.06 210 GLU A O 1
ATOM 1722 N N . GLU A 1 211 ? -7.954 8.680 -0.810 1.00 98.12 211 GLU A N 1
ATOM 1723 C CA . GLU A 1 211 ? -8.354 9.429 -2.010 1.00 98.12 211 GLU A CA 1
ATOM 1724 C C . GLU A 1 211 ? -7.188 9.715 -2.964 1.00 98.12 211 GLU A C 1
ATOM 1726 O O . GLU A 1 211 ? -7.410 9.919 -4.159 1.00 98.12 211 GLU A O 1
ATOM 1731 N N . PHE A 1 212 ? -5.949 9.671 -2.466 1.00 98.62 212 PHE A N 1
ATOM 1732 C CA . PHE A 1 212 ? -4.747 9.823 -3.281 1.00 98.62 212 PHE A CA 1
ATOM 1733 C C . PHE A 1 212 ? -4.711 8.850 -4.472 1.00 98.62 212 PHE A C 1
ATOM 1735 O O . PHE A 1 212 ? -4.445 9.269 -5.598 1.00 98.62 212 PHE A O 1
ATOM 1742 N N . TRP A 1 213 ? -5.059 7.574 -4.273 1.00 98.75 213 TRP A N 1
ATOM 1743 C CA . TRP A 1 213 ? -5.053 6.589 -5.363 1.00 98.75 213 TRP A CA 1
ATOM 1744 C C . TRP A 1 213 ? -6.072 6.915 -6.456 1.00 98.75 213 TRP A C 1
ATOM 1746 O O . TRP A 1 213 ? -5.840 6.622 -7.627 1.00 98.75 213 TRP A O 1
ATOM 1756 N N . LEU A 1 214 ? -7.174 7.590 -6.111 1.00 98.69 214 LEU A N 1
ATOM 1757 C CA . LEU A 1 214 ? -8.148 8.050 -7.101 1.00 98.69 214 LEU A CA 1
ATOM 1758 C C . LEU A 1 214 ? -7.568 9.142 -8.002 1.00 98.69 214 LEU A C 1
ATOM 1760 O O . LEU A 1 214 ? -7.927 9.203 -9.177 1.00 98.69 214 LEU A O 1
ATOM 1764 N N . LEU A 1 215 ? -6.654 9.970 -7.487 1.00 98.69 215 LEU A N 1
ATOM 1765 C CA . LEU A 1 215 ? -5.927 10.930 -8.311 1.00 98.69 215 LEU A CA 1
ATOM 1766 C C . LEU A 1 215 ? -4.987 10.216 -9.289 1.00 98.69 215 LEU A C 1
ATOM 1768 O O . LEU A 1 215 ? -4.998 10.552 -10.471 1.00 98.69 215 LEU A O 1
ATOM 1772 N N . VAL A 1 216 ? -4.241 9.202 -8.835 1.00 98.62 216 VAL A N 1
ATOM 1773 C CA . VAL A 1 216 ? -3.384 8.377 -9.713 1.00 98.62 216 VAL A CA 1
ATOM 1774 C C . VAL A 1 216 ? -4.218 7.778 -10.853 1.00 98.62 216 VAL A C 1
ATOM 1776 O O . VAL A 1 216 ? -3.877 7.919 -12.029 1.00 98.62 216 VAL A O 1
ATOM 1779 N N . ILE A 1 217 ? -5.373 7.193 -10.521 1.00 98.50 217 ILE A N 1
ATOM 1780 C CA . ILE A 1 217 ? -6.312 6.621 -11.496 1.00 98.50 217 ILE A CA 1
ATOM 1781 C C . ILE A 1 217 ? -6.846 7.681 -12.462 1.00 98.50 217 ILE A C 1
ATOM 1783 O O . ILE A 1 217 ? -6.945 7.431 -13.666 1.00 98.50 217 ILE A O 1
ATOM 1787 N N . TRP A 1 218 ? -7.170 8.876 -11.967 1.00 98.50 218 TRP A N 1
ATOM 1788 C CA . TRP A 1 218 ? -7.615 9.973 -12.818 1.00 98.50 218 TRP A CA 1
ATOM 1789 C C . TRP A 1 218 ? -6.547 10.389 -13.831 1.00 98.50 218 TRP A C 1
ATOM 1791 O O . TRP A 1 218 ? -6.884 10.564 -15.003 1.00 98.50 218 TRP A O 1
ATOM 1801 N N . ILE A 1 219 ? -5.283 10.505 -13.407 1.00 97.94 219 ILE A N 1
ATOM 1802 C CA . ILE A 1 219 ? -4.167 10.866 -14.292 1.00 97.94 219 ILE A CA 1
ATOM 1803 C C . ILE A 1 219 ? -3.987 9.804 -15.381 1.00 97.94 219 ILE A C 1
ATOM 1805 O O . ILE A 1 219 ? -3.888 10.164 -16.553 1.00 97.94 219 ILE A O 1
ATOM 1809 N N . MET A 1 220 ? -4.041 8.510 -15.036 1.00 97.06 220 MET A N 1
ATOM 1810 C CA . MET A 1 220 ? -3.967 7.421 -16.025 1.00 97.06 220 MET A CA 1
ATOM 1811 C C . MET A 1 220 ? -5.046 7.546 -17.113 1.00 97.06 220 MET A C 1
ATOM 1813 O O . MET A 1 220 ? -4.765 7.325 -18.290 1.00 97.06 220 MET A O 1
ATOM 1817 N N . LEU A 1 221 ? -6.267 7.961 -16.755 1.00 96.50 221 LEU A N 1
ATOM 1818 C CA . LEU A 1 221 ? -7.351 8.190 -17.722 1.00 96.50 221 LEU A CA 1
ATOM 1819 C C . LEU A 1 221 ? -7.109 9.387 -18.654 1.00 96.50 221 LEU A C 1
ATOM 1821 O O . LEU A 1 221 ? -7.759 9.471 -19.697 1.00 96.50 221 LEU A O 1
ATOM 1825 N N . GLN A 1 222 ? -6.209 10.308 -18.297 1.00 96.19 222 GLN A N 1
ATOM 1826 C CA . GLN A 1 222 ? -5.861 11.454 -19.144 1.00 96.19 222 GLN A CA 1
ATOM 1827 C C . GLN A 1 222 ? -4.790 11.114 -20.190 1.00 96.19 222 GLN A C 1
ATOM 1829 O O . GLN A 1 222 ? -4.595 11.885 -21.136 1.00 96.19 222 GLN A O 1
ATOM 1834 N N . ILE A 1 223 ? -4.099 9.976 -20.057 1.00 95.12 223 ILE A N 1
ATOM 1835 C CA . ILE A 1 223 ? -3.047 9.567 -20.989 1.00 95.12 223 ILE A CA 1
ATOM 1836 C C . ILE A 1 223 ? -3.669 9.150 -22.326 1.00 95.12 223 ILE A C 1
ATOM 1838 O O . ILE A 1 223 ? -4.393 8.160 -22.430 1.00 95.12 223 ILE A O 1
ATOM 1842 N N . LYS A 1 224 ? -3.379 9.929 -23.374 1.00 92.38 224 LYS A N 1
ATOM 1843 C CA . LYS A 1 224 ? -3.875 9.678 -24.737 1.00 92.38 224 LYS A CA 1
ATOM 1844 C C . LYS A 1 224 ? -3.016 8.671 -25.493 1.00 92.38 224 LYS A C 1
ATOM 1846 O O . LYS A 1 224 ? -3.553 7.825 -26.204 1.00 92.38 224 LYS A O 1
ATOM 1851 N N . ASP A 1 225 ? -1.699 8.790 -25.348 1.00 93.44 225 ASP A N 1
ATOM 1852 C CA . ASP A 1 225 ? -0.733 7.923 -26.010 1.00 93.44 225 ASP A CA 1
ATOM 1853 C C . ASP A 1 225 ? -0.268 6.819 -25.060 1.00 93.44 225 ASP A C 1
ATOM 1855 O O . ASP A 1 225 ? 0.654 6.993 -24.264 1.00 93.44 225 ASP A O 1
ATOM 1859 N N . ILE A 1 226 ? -0.949 5.680 -25.154 1.00 92.62 226 ILE A N 1
ATOM 1860 C CA . ILE A 1 226 ? -0.638 4.479 -24.378 1.00 92.62 226 ILE A CA 1
ATOM 1861 C C . ILE A 1 226 ? 0.471 3.627 -25.014 1.00 92.62 226 ILE A C 1
ATOM 1863 O O . ILE A 1 226 ? 0.730 2.540 -24.515 1.00 92.62 226 ILE A O 1
ATOM 1867 N N . GLN A 1 227 ? 1.082 4.072 -26.123 1.00 91.88 227 GLN A N 1
ATOM 1868 C CA . GLN A 1 227 ? 2.223 3.387 -26.749 1.00 91.88 227 GLN A CA 1
ATOM 1869 C C . GLN A 1 227 ? 3.564 3.803 -26.135 1.00 91.88 227 GLN A C 1
ATOM 1871 O O . GLN A 1 227 ? 4.591 3.181 -26.408 1.00 91.88 227 GLN A O 1
ATOM 1876 N N . ARG A 1 228 ? 3.568 4.853 -25.303 1.00 93.06 228 ARG A N 1
ATOM 1877 C CA . ARG A 1 228 ? 4.722 5.215 -24.476 1.00 93.06 228 ARG A CA 1
ATOM 1878 C C . ARG A 1 228 ? 5.053 4.089 -23.503 1.00 93.06 228 ARG A C 1
ATOM 1880 O O . ARG A 1 228 ? 4.203 3.261 -23.199 1.00 93.06 228 ARG A O 1
ATOM 1887 N N . SER A 1 229 ? 6.282 4.097 -22.997 1.00 93.56 229 SER A N 1
ATOM 1888 C CA . SER A 1 229 ? 6.749 3.077 -22.063 1.00 93.56 229 SER A CA 1
ATOM 1889 C C . SER A 1 229 ? 5.898 3.032 -20.777 1.00 93.56 229 SER A C 1
ATOM 1891 O O . SER A 1 229 ? 5.295 4.053 -20.410 1.00 93.56 229 SER A O 1
ATOM 1893 N N . PRO A 1 230 ? 5.832 1.872 -20.087 1.00 93.62 230 PRO A N 1
ATOM 1894 C CA . PRO A 1 230 ? 4.978 1.684 -18.913 1.00 93.62 230 PRO A CA 1
ATOM 1895 C C . PRO A 1 230 ? 5.169 2.769 -17.861 1.00 93.62 230 PRO A C 1
ATOM 1897 O O . PRO A 1 230 ? 4.190 3.260 -17.305 1.00 93.62 230 PRO A O 1
ATOM 1900 N N . GLU A 1 231 ? 6.403 3.239 -17.673 1.00 92.88 231 GLU A N 1
ATOM 1901 C CA . GLU A 1 231 ? 6.763 4.24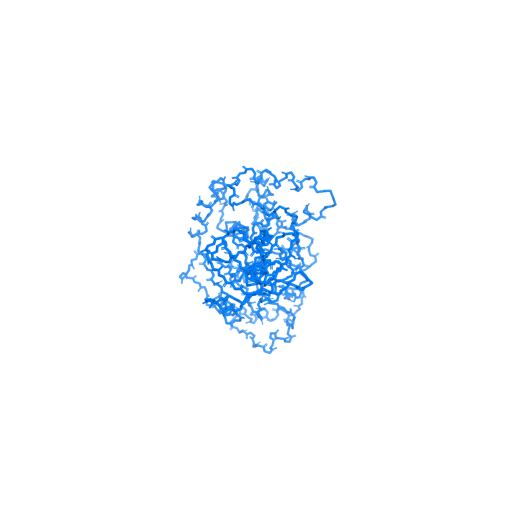6 -16.683 1.00 92.88 231 GLU A CA 1
ATOM 1902 C C . GLU A 1 231 ? 5.964 5.542 -16.823 1.00 92.88 231 GLU A C 1
ATOM 1904 O O . GLU A 1 231 ? 5.646 6.154 -15.807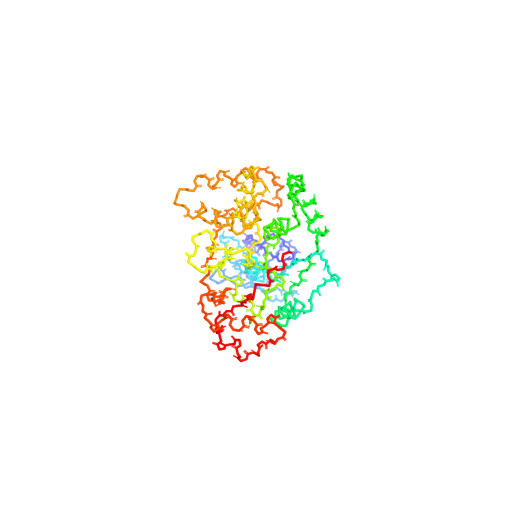 1.00 92.88 231 GLU A O 1
ATOM 1909 N N . TYR A 1 232 ? 5.610 5.930 -18.055 1.00 94.38 232 TYR A N 1
ATOM 1910 C CA . TYR A 1 232 ? 4.863 7.152 -18.374 1.00 94.38 232 TYR A CA 1
ATOM 1911 C C . TYR A 1 232 ? 3.357 6.944 -18.553 1.00 94.38 232 TYR A C 1
ATOM 1913 O O . TYR A 1 232 ? 2.625 7.928 -18.676 1.00 94.38 232 TYR A O 1
ATOM 1921 N N . VAL A 1 233 ? 2.884 5.695 -18.596 1.00 96.06 233 VAL A N 1
ATOM 1922 C CA . VAL A 1 233 ? 1.466 5.374 -18.833 1.00 96.06 233 VAL A CA 1
ATOM 1923 C C . VAL A 1 233 ? 0.775 4.851 -17.572 1.00 96.06 233 VAL A C 1
ATOM 1925 O O . VAL A 1 233 ? -0.354 5.253 -17.285 1.00 96.06 233 VAL A O 1
ATOM 1928 N N . THR A 1 234 ? 1.452 3.993 -16.808 1.00 96.69 234 THR A N 1
ATOM 1929 C CA . THR A 1 234 ? 0.923 3.343 -15.597 1.00 96.69 234 THR A CA 1
ATOM 1930 C C . THR A 1 234 ? 1.919 3.249 -14.437 1.00 96.69 234 THR A C 1
ATOM 1932 O O . THR A 1 234 ? 1.486 3.074 -13.311 1.00 96.69 234 THR A O 1
ATOM 1935 N N . GLY A 1 235 ? 3.223 3.363 -14.680 1.00 95.12 235 GLY A N 1
ATOM 1936 C CA . GLY A 1 235 ? 4.284 3.208 -13.691 1.00 95.12 235 GLY A CA 1
ATOM 1937 C C . GLY A 1 235 ? 4.701 4.476 -12.913 1.00 95.12 235 GLY A C 1
ATOM 1938 O O . GLY A 1 235 ? 3.885 5.340 -12.592 1.00 95.12 235 GLY A O 1
ATOM 1939 N N . PRO A 1 236 ? 5.984 4.615 -12.536 1.00 95.00 236 PRO A N 1
ATOM 1940 C CA . PRO A 1 236 ? 6.415 5.604 -11.542 1.00 95.00 236 PRO A CA 1
ATOM 1941 C C . PRO A 1 236 ? 6.227 7.082 -11.922 1.00 95.00 236 PRO A C 1
ATOM 1943 O O . PRO A 1 236 ? 6.002 7.901 -11.033 1.00 95.00 236 PRO A O 1
ATOM 1946 N N . VAL A 1 237 ? 6.252 7.461 -13.205 1.00 95.25 237 VAL A N 1
ATOM 1947 C CA . VAL A 1 237 ? 6.162 8.887 -13.587 1.00 95.25 237 VAL A CA 1
ATOM 1948 C C . VAL A 1 237 ? 4.766 9.455 -13.306 1.00 95.25 237 VAL A C 1
ATOM 1950 O O . VAL A 1 237 ? 4.620 10.607 -12.890 1.00 95.25 237 VAL A O 1
ATOM 1953 N N . ILE A 1 238 ? 3.715 8.649 -13.472 1.00 96.31 238 ILE A N 1
ATOM 1954 C CA . ILE A 1 238 ? 2.334 9.059 -13.182 1.00 96.31 238 ILE A CA 1
ATOM 1955 C C . ILE A 1 238 ? 2.066 9.037 -11.682 1.00 96.31 238 ILE A C 1
ATOM 1957 O O . ILE A 1 238 ? 1.356 9.915 -11.192 1.00 96.31 238 ILE A O 1
ATOM 1961 N N . LEU A 1 239 ? 2.686 8.116 -10.937 1.00 97.62 239 LEU A N 1
ATOM 1962 C CA . LEU A 1 239 ? 2.674 8.163 -9.476 1.00 97.62 239 LEU A CA 1
ATOM 1963 C C . LEU A 1 239 ? 3.319 9.456 -8.961 1.00 97.62 239 LEU A C 1
ATOM 1965 O O . LEU A 1 239 ? 2.717 10.151 -8.144 1.00 97.62 239 LEU A O 1
ATOM 1969 N N . LYS A 1 240 ? 4.495 9.828 -9.479 1.00 96.38 240 LYS A N 1
ATOM 1970 C CA . LYS A 1 240 ? 5.150 11.094 -9.131 1.00 96.38 240 LYS A CA 1
ATOM 1971 C C . LYS A 1 240 ? 4.298 12.304 -9.513 1.00 96.38 240 LYS A C 1
ATOM 1973 O O . LYS A 1 240 ? 4.079 13.179 -8.680 1.00 96.38 240 LYS A O 1
ATOM 1978 N N . SER A 1 241 ? 3.736 12.318 -10.720 1.00 96.00 241 SER A N 1
ATOM 1979 C CA . SER A 1 241 ? 2.829 13.390 -11.157 1.00 96.00 241 SER A CA 1
ATOM 1980 C C . SER A 1 241 ? 1.624 13.538 -10.218 1.00 96.00 241 SER A C 1
ATOM 1982 O O . SER A 1 241 ? 1.202 14.654 -9.917 1.00 96.00 241 SER A O 1
ATOM 1984 N N . ALA A 1 242 ? 1.085 12.421 -9.715 1.00 97.62 242 ALA A N 1
ATOM 1985 C CA . ALA A 1 242 ? 0.024 12.438 -8.715 1.00 97.62 242 ALA A CA 1
ATOM 1986 C C . ALA A 1 242 ? 0.502 13.023 -7.384 1.00 97.62 242 ALA A C 1
ATOM 1988 O O . ALA A 1 242 ? -0.222 13.825 -6.803 1.00 97.62 242 ALA A O 1
ATOM 1989 N N . VAL A 1 243 ? 1.696 12.651 -6.904 1.00 97.25 243 VAL A N 1
ATOM 1990 C CA . VAL A 1 243 ? 2.291 13.218 -5.680 1.00 97.25 243 VAL A CA 1
ATOM 1991 C C . VAL A 1 243 ? 2.417 14.733 -5.793 1.00 97.25 243 VAL A C 1
ATOM 1993 O O . VAL A 1 243 ? 1.935 15.436 -4.906 1.00 97.25 243 VAL A O 1
ATOM 1996 N N . ASP A 1 244 ? 2.990 15.232 -6.888 1.00 95.81 244 ASP A N 1
ATOM 1997 C CA . ASP A 1 244 ? 3.190 16.669 -7.098 1.00 95.81 244 ASP A CA 1
ATOM 1998 C C . ASP A 1 244 ? 1.867 17.420 -7.069 1.00 95.81 244 ASP A C 1
ATOM 2000 O O . ASP A 1 244 ? 1.671 18.314 -6.245 1.00 95.81 244 ASP A O 1
ATOM 2004 N N . LEU A 1 245 ? 0.922 16.985 -7.904 1.00 96.62 245 LEU A N 1
ATOM 2005 C CA . LEU A 1 245 ? -0.400 17.591 -7.996 1.00 96.62 245 LEU A CA 1
ATOM 2006 C C . LEU A 1 245 ? -1.175 17.486 -6.673 1.00 96.62 245 LEU A C 1
ATOM 2008 O O . LEU A 1 245 ? -1.959 18.372 -6.321 1.00 96.62 245 LEU A O 1
ATOM 2012 N N . TYR A 1 246 ? -0.978 16.405 -5.917 1.00 96.81 246 TYR A N 1
ATOM 2013 C CA . TYR A 1 246 ? -1.613 16.245 -4.618 1.00 96.81 246 TYR A CA 1
ATOM 2014 C C . TYR A 1 246 ? -0.988 17.153 -3.561 1.00 96.81 246 TYR A C 1
ATOM 2016 O O . TYR A 1 246 ? -1.717 17.589 -2.679 1.00 96.81 246 TYR A O 1
ATOM 2024 N N . GLN A 1 247 ? 0.309 17.463 -3.624 1.00 94.31 247 GLN A N 1
ATOM 2025 C CA . GLN A 1 247 ? 1.017 18.304 -2.649 1.00 94.31 247 GLN A CA 1
ATOM 2026 C C . GLN A 1 247 ? 0.963 19.808 -2.961 1.00 94.31 247 GLN A C 1
ATOM 2028 O O . GLN A 1 247 ? 1.329 20.621 -2.107 1.00 94.31 247 GLN A O 1
ATOM 2033 N N . GLU A 1 248 ? 0.456 20.204 -4.129 1.00 93.44 248 GLU A N 1
ATOM 2034 C CA . GLU A 1 248 ? 0.240 21.610 -4.470 1.00 93.44 248 GLU A CA 1
ATOM 2035 C C . GLU A 1 248 ? -0.577 22.365 -3.405 1.00 93.44 248 GLU A C 1
ATOM 2037 O O . GLU A 1 248 ? -1.545 21.862 -2.821 1.00 93.44 248 GLU A O 1
ATOM 2042 N N . LYS A 1 249 ? -0.219 23.640 -3.184 1.00 87.12 249 LYS A N 1
ATOM 2043 C CA . LYS A 1 249 ? -0.958 24.535 -2.275 1.00 87.12 249 LYS A CA 1
ATOM 2044 C C . LYS A 1 249 ? -2.400 24.747 -2.743 1.00 87.12 249 LYS A C 1
ATOM 2046 O O . LYS A 1 249 ? -3.315 24.821 -1.923 1.00 87.12 249 LYS A O 1
ATOM 2051 N N . ASN A 1 250 ? -2.603 24.859 -4.058 1.00 90.69 250 ASN A N 1
ATOM 2052 C CA . ASN A 1 250 ? -3.924 25.002 -4.652 1.00 90.69 250 ASN A CA 1
ATOM 2053 C C . ASN A 1 250 ? -4.519 23.623 -4.961 1.00 90.69 250 ASN A C 1
ATOM 2055 O O . ASN A 1 250 ? -4.239 23.015 -5.983 1.00 90.69 250 ASN A O 1
ATOM 2059 N N . THR A 1 251 ? -5.399 23.156 -4.081 1.00 92.38 251 THR A N 1
ATOM 2060 C CA . THR A 1 251 ? -5.974 21.804 -4.167 1.00 92.38 251 THR A CA 1
ATOM 2061 C C . THR A 1 251 ? -7.215 21.698 -5.057 1.00 92.38 251 THR A C 1
ATOM 2063 O O . THR A 1 251 ? -7.860 20.653 -5.073 1.00 92.38 251 THR A O 1
ATOM 2066 N N . ILE A 1 252 ? -7.599 22.759 -5.781 1.00 94.69 252 ILE A N 1
ATOM 2067 C CA . ILE A 1 252 ? -8.831 22.761 -6.588 1.00 94.69 252 ILE A CA 1
ATOM 2068 C C . ILE A 1 252 ? -8.784 21.664 -7.655 1.00 94.69 252 ILE A C 1
ATOM 2070 O O . ILE A 1 252 ? -9.745 20.907 -7.794 1.00 94.69 252 ILE A O 1
ATOM 2074 N N . LEU A 1 253 ? -7.665 21.553 -8.378 1.00 95.44 253 LEU A N 1
ATOM 2075 C CA . LEU A 1 253 ? -7.536 20.594 -9.472 1.00 95.44 253 LEU A CA 1
ATOM 2076 C C . LEU A 1 253 ? -7.550 19.147 -8.964 1.00 95.44 253 LEU A C 1
ATOM 2078 O O . LEU A 1 253 ? -8.336 18.346 -9.465 1.00 95.44 253 LEU A O 1
ATOM 2082 N N . SER A 1 254 ? -6.750 18.820 -7.943 1.00 96.50 254 SER A N 1
ATOM 2083 C CA . SER A 1 254 ? -6.715 17.466 -7.372 1.00 96.50 254 SER A CA 1
ATOM 2084 C C . SER A 1 254 ? -8.066 17.056 -6.781 1.00 96.50 254 SER A C 1
ATOM 2086 O O . SER A 1 254 ? -8.543 15.957 -7.060 1.00 96.50 254 SER A O 1
ATOM 2088 N N . LYS A 1 255 ? -8.755 17.952 -6.061 1.00 96.75 255 LYS A N 1
ATOM 2089 C CA . LYS A 1 255 ? -10.111 17.687 -5.545 1.00 96.75 255 LYS A CA 1
ATOM 2090 C C . LYS A 1 255 ? -11.129 17.462 -6.661 1.00 96.75 255 LYS A C 1
ATOM 2092 O O . LYS A 1 255 ? -11.940 16.537 -6.572 1.00 96.75 255 LYS A O 1
ATOM 2097 N N . ALA A 1 256 ? -11.101 18.285 -7.711 1.00 97.56 256 ALA A N 1
ATOM 2098 C CA . ALA A 1 256 ? -11.994 18.126 -8.856 1.00 97.56 256 ALA A CA 1
ATOM 2099 C C . ALA A 1 256 ? -11.740 16.790 -9.572 1.00 97.56 256 ALA A C 1
ATOM 2101 O O . ALA A 1 256 ? -12.683 16.034 -9.800 1.00 97.56 256 ALA A O 1
ATOM 2102 N N . ALA A 1 257 ? -10.473 16.463 -9.844 1.00 98.12 257 ALA A N 1
ATOM 2103 C CA . ALA A 1 257 ? -10.050 15.199 -10.438 1.00 98.12 257 ALA A CA 1
ATOM 2104 C C . ALA A 1 257 ? -10.561 13.992 -9.634 1.00 98.12 257 ALA A C 1
ATOM 2106 O O . ALA A 1 257 ? -11.299 13.161 -10.171 1.00 98.12 257 ALA A O 1
ATOM 2107 N N . ILE A 1 258 ? -10.269 13.948 -8.330 1.00 98.44 258 ILE A N 1
ATOM 2108 C CA . ILE A 1 258 ? -10.736 12.898 -7.411 1.00 98.44 258 ILE A CA 1
ATOM 2109 C C . ILE A 1 258 ? -12.264 12.770 -7.455 1.00 98.44 258 ILE A C 1
ATOM 2111 O O . ILE A 1 258 ? -12.780 11.664 -7.616 1.00 98.44 258 ILE A O 1
ATOM 2115 N N . SER A 1 259 ? -12.999 13.886 -7.400 1.00 97.94 259 SER A N 1
ATOM 2116 C CA . SER A 1 259 ? -14.472 13.885 -7.413 1.00 97.94 259 SER A CA 1
ATOM 2117 C C . SER A 1 259 ? -15.053 13.194 -8.653 1.00 97.94 259 SER A C 1
ATOM 2119 O O . SER A 1 259 ? -16.064 12.493 -8.552 1.00 97.94 259 SER A O 1
ATOM 2121 N N . THR A 1 260 ? -14.406 13.326 -9.819 1.00 98.38 260 THR A N 1
ATOM 2122 C CA . THR A 1 260 ? -14.865 12.648 -11.046 1.00 98.38 260 THR A CA 1
ATOM 2123 C C . THR A 1 260 ? -14.746 11.126 -10.964 1.00 98.38 260 THR A C 1
ATOM 2125 O O . THR A 1 260 ? -15.592 10.418 -11.517 1.00 98.38 260 THR A O 1
ATOM 2128 N N . ILE A 1 261 ? -13.732 10.612 -10.262 1.00 98.44 261 ILE A N 1
ATOM 2129 C CA . ILE A 1 261 ? -13.562 9.173 -10.035 1.00 98.44 261 ILE A CA 1
ATOM 2130 C C . ILE A 1 261 ? -14.508 8.706 -8.940 1.00 98.44 261 ILE A C 1
ATOM 2132 O O . ILE A 1 261 ? -15.200 7.710 -9.132 1.00 98.44 261 ILE A O 1
ATOM 2136 N N . VAL A 1 262 ? -14.634 9.467 -7.846 1.00 98.06 262 VAL A N 1
ATOM 2137 C CA . VAL A 1 262 ? -15.591 9.186 -6.768 1.00 98.06 262 VAL A CA 1
ATOM 2138 C C . VAL A 1 262 ? -16.994 8.991 -7.333 1.00 98.06 262 VAL A C 1
ATOM 2140 O O . VAL A 1 262 ? -17.662 8.040 -6.939 1.00 98.06 262 VAL A O 1
ATOM 2143 N N . ALA A 1 263 ? -17.439 9.806 -8.293 1.00 97.75 263 ALA A N 1
ATOM 2144 C CA . ALA A 1 263 ? -18.752 9.669 -8.931 1.00 97.75 263 ALA A CA 1
ATOM 2145 C C . ALA A 1 263 ? -18.994 8.304 -9.614 1.00 97.75 263 ALA A C 1
ATOM 2147 O O . ALA A 1 263 ? -20.144 7.905 -9.774 1.00 97.75 263 ALA A O 1
ATOM 2148 N N . LYS A 1 264 ? -17.935 7.570 -9.984 1.00 97.44 264 LYS A N 1
ATOM 2149 C CA . LYS A 1 264 ? -18.008 6.239 -10.614 1.00 97.44 264 LYS A CA 1
ATOM 2150 C C . LYS A 1 264 ? -18.031 5.086 -9.606 1.00 97.44 264 LYS A C 1
ATOM 2152 O O . LYS A 1 264 ? -18.297 3.953 -9.997 1.00 97.44 264 LYS A O 1
ATOM 2157 N N . LEU A 1 265 ? -17.735 5.356 -8.334 1.00 95.31 265 LEU A N 1
ATOM 2158 C CA . LEU A 1 265 ? -17.607 4.332 -7.296 1.00 95.31 265 LEU A CA 1
ATOM 2159 C C . LEU A 1 265 ? -18.946 4.049 -6.594 1.00 95.31 265 LEU A C 1
ATOM 2161 O O . LEU A 1 265 ? -19.707 4.992 -6.333 1.00 95.31 265 LEU A O 1
ATOM 2165 N N . PRO A 1 266 ? -19.227 2.786 -6.223 1.00 91.94 266 PRO A N 1
ATOM 2166 C CA . PRO A 1 266 ? -20.335 2.452 -5.331 1.00 91.94 266 PRO A CA 1
ATOM 2167 C C . PRO A 1 266 ? -20.090 2.995 -3.913 1.00 91.94 266 PRO A C 1
ATOM 2169 O O . PRO A 1 266 ? -18.981 3.403 -3.565 1.00 91.94 266 PRO A O 1
ATOM 2172 N N . PHE A 1 267 ? -21.133 3.022 -3.077 1.00 85.69 267 PHE A N 1
ATOM 2173 C CA . PHE A 1 267 ? -21.077 3.624 -1.736 1.00 85.69 267 PHE A CA 1
ATOM 2174 C C . PHE A 1 267 ? -20.008 2.995 -0.823 1.00 85.69 267 PHE A C 1
ATOM 2176 O O . PHE A 1 267 ? -19.283 3.705 -0.132 1.00 85.69 267 PHE A O 1
ATOM 2183 N N . ASN A 1 268 ? -19.862 1.670 -0.856 1.00 86.50 268 ASN A N 1
ATOM 2184 C CA . ASN A 1 268 ? -18.885 0.931 -0.050 1.00 86.50 268 ASN A CA 1
ATOM 2185 C C . ASN A 1 268 ? -17.422 1.199 -0.448 1.00 86.50 268 ASN A C 1
ATOM 2187 O O . ASN A 1 268 ? -16.522 0.940 0.350 1.00 86.50 268 ASN A O 1
ATOM 2191 N N . LEU A 1 269 ? -17.193 1.730 -1.653 1.00 92.69 269 LEU A N 1
ATOM 2192 C CA . LEU A 1 269 ? -15.879 2.111 -2.171 1.00 92.69 269 LEU A CA 1
ATOM 2193 C C . LEU A 1 269 ? -15.688 3.627 -2.195 1.00 92.69 269 LEU A C 1
ATOM 2195 O O . LEU A 1 269 ? -14.876 4.113 -2.963 1.00 92.69 269 LEU A O 1
ATOM 2199 N N . LYS A 1 270 ? -16.438 4.413 -1.418 1.00 94.94 270 LYS A N 1
ATOM 2200 C CA . LYS A 1 270 ? -16.152 5.851 -1.303 1.00 94.94 270 LYS A CA 1
ATOM 2201 C C . LYS A 1 270 ? -14.907 6.074 -0.436 1.00 94.94 270 LYS A C 1
ATOM 2203 O O . LYS A 1 270 ? -14.704 5.321 0.521 1.00 94.94 270 LYS A O 1
ATOM 2208 N N . PRO A 1 271 ? -14.075 7.083 -0.758 1.00 96.19 271 PRO A N 1
ATOM 2209 C CA . PRO A 1 271 ? -12.880 7.374 0.019 1.00 96.19 271 PRO A CA 1
ATOM 2210 C C . PRO A 1 271 ? -13.226 7.831 1.438 1.00 96.19 271 PRO A C 1
ATOM 2212 O O . PRO A 1 271 ? -14.361 8.226 1.723 1.00 96.19 271 PRO A O 1
ATOM 2215 N N . GLN A 1 272 ? -12.228 7.802 2.319 1.00 90.62 272 GLN A N 1
ATOM 2216 C CA . GLN A 1 272 ? -12.340 8.414 3.641 1.00 90.62 272 GLN A CA 1
ATOM 2217 C C . GLN A 1 272 ? -12.695 9.909 3.503 1.00 90.62 272 GLN A C 1
ATOM 2219 O O . GLN A 1 272 ? -12.172 10.573 2.608 1.00 90.62 272 GLN A O 1
ATOM 2224 N N . PRO A 1 273 ? -13.549 10.482 4.374 1.00 89.69 273 PRO A N 1
ATOM 2225 C CA . PRO A 1 273 ? -13.960 11.887 4.302 1.00 89.69 273 PRO A CA 1
ATOM 2226 C C . PRO A 1 273 ? -12.881 12.830 4.869 1.00 89.69 273 PRO A C 1
ATOM 2228 O O . PRO A 1 273 ? -13.172 13.755 5.626 1.00 89.69 273 PRO A O 1
ATOM 2231 N N . ARG A 1 274 ? -11.616 12.570 4.539 1.00 92.69 274 ARG A N 1
ATOM 2232 C CA . ARG A 1 274 ? -10.448 13.357 4.931 1.00 92.69 274 ARG A CA 1
ATOM 2233 C C . ARG A 1 274 ? -9.417 13.343 3.812 1.00 92.69 274 ARG A C 1
ATOM 2235 O O . ARG A 1 274 ? -9.391 12.431 2.993 1.00 92.69 274 ARG A O 1
ATOM 2242 N N . ARG A 1 275 ? -8.536 14.341 3.829 1.00 93.56 275 ARG A N 1
ATOM 2243 C CA . ARG A 1 275 ? -7.373 14.359 2.946 1.00 93.56 275 ARG A CA 1
ATOM 2244 C C . ARG A 1 275 ? -6.378 13.288 3.394 1.00 93.56 275 ARG A C 1
ATOM 2246 O O . ARG A 1 275 ? -6.102 13.178 4.588 1.00 93.56 275 ARG A O 1
ATOM 2253 N N . THR A 1 276 ? -5.836 12.539 2.445 1.00 96.44 276 THR A N 1
ATOM 2254 C CA . THR A 1 276 ? -4.798 11.534 2.678 1.00 96.44 276 THR A CA 1
ATOM 2255 C C . THR A 1 276 ? -3.509 12.194 3.167 1.00 96.44 276 THR A C 1
ATOM 2257 O O . THR A 1 276 ? -3.021 13.150 2.557 1.00 96.44 276 THR A O 1
ATOM 2260 N N . ASN A 1 277 ? -2.926 11.667 4.245 1.00 95.31 277 ASN A N 1
ATOM 2261 C CA . ASN A 1 277 ? -1.565 11.996 4.652 1.00 95.31 277 ASN A CA 1
ATOM 2262 C C . ASN A 1 277 ? -0.555 11.098 3.917 1.00 95.31 277 ASN A C 1
ATOM 2264 O O . ASN A 1 277 ? -0.448 9.905 4.214 1.00 95.31 277 ASN A O 1
ATOM 2268 N N . ILE A 1 278 ? 0.183 11.673 2.964 1.00 96.94 278 ILE A N 1
ATOM 2269 C CA . ILE A 1 278 ? 1.225 10.969 2.206 1.00 96.94 278 ILE A CA 1
ATOM 2270 C C . ILE A 1 278 ? 2.569 11.161 2.907 1.00 96.94 278 ILE A C 1
ATOM 2272 O O . ILE A 1 278 ? 3.062 12.284 3.009 1.00 96.94 278 ILE A O 1
ATOM 2276 N N . SER A 1 279 ? 3.178 10.057 3.324 1.00 97.25 279 SER A N 1
ATOM 2277 C CA . SER A 1 279 ? 4.536 10.003 3.853 1.00 97.25 279 SER A CA 1
ATOM 2278 C C . SER A 1 279 ? 5.494 9.538 2.762 1.00 97.25 279 SER A C 1
ATOM 2280 O O . SER A 1 279 ? 5.363 8.436 2.229 1.00 97.25 279 SER A O 1
ATOM 2282 N N . ILE A 1 280 ? 6.442 10.400 2.393 1.00 96.88 280 ILE A N 1
ATOM 2283 C CA . ILE A 1 280 ? 7.502 10.065 1.439 1.00 96.88 280 ILE A CA 1
ATOM 2284 C C . ILE A 1 280 ? 8.761 9.783 2.246 1.00 96.88 280 ILE A C 1
ATOM 2286 O O . ILE A 1 280 ? 9.377 10.692 2.801 1.00 96.88 280 ILE A O 1
ATOM 2290 N N . LEU A 1 281 ? 9.127 8.509 2.323 1.00 96.19 281 LEU A N 1
ATOM 2291 C CA . LEU A 1 281 ? 10.277 8.062 3.088 1.00 96.19 281 LEU A CA 1
ATOM 2292 C C . LEU A 1 281 ? 11.581 8.320 2.325 1.00 96.19 281 LEU A C 1
ATOM 2294 O O . LEU A 1 281 ? 11.620 8.164 1.101 1.00 96.19 281 LEU A O 1
ATOM 2298 N N . PRO A 1 282 ? 12.675 8.651 3.031 1.00 93.62 282 PRO A N 1
ATOM 2299 C CA . PRO A 1 282 ? 13.968 8.855 2.396 1.00 93.62 282 PRO A CA 1
ATOM 2300 C C . PRO A 1 282 ? 14.499 7.553 1.785 1.00 93.62 282 PRO A C 1
ATOM 2302 O O . PRO A 1 282 ? 14.231 6.457 2.286 1.00 93.62 282 PRO A O 1
ATOM 2305 N N . THR A 1 283 ? 15.335 7.688 0.752 1.00 90.56 283 THR A N 1
ATOM 2306 C CA . THR A 1 283 ? 15.904 6.593 -0.055 1.00 90.56 283 THR A CA 1
ATOM 2307 C C . THR A 1 283 ? 16.389 5.400 0.762 1.00 90.56 283 THR A C 1
ATOM 2309 O O . THR A 1 283 ? 16.038 4.260 0.476 1.00 90.56 283 THR A O 1
ATOM 2312 N N . LYS A 1 284 ? 17.099 5.653 1.866 1.00 92.50 284 LYS A N 1
ATOM 2313 C CA . LYS A 1 284 ? 17.683 4.618 2.733 1.00 92.50 284 LYS A CA 1
ATOM 2314 C C . LYS A 1 284 ? 16.669 3.690 3.422 1.00 92.50 284 LYS A C 1
ATOM 2316 O O . LYS A 1 284 ? 17.087 2.711 4.029 1.00 92.50 284 LYS A O 1
ATOM 2321 N N . ARG A 1 285 ? 15.364 3.989 3.381 1.00 95.31 285 ARG A N 1
ATOM 2322 C CA . ARG A 1 285 ? 14.323 3.200 4.066 1.00 95.31 285 ARG A CA 1
ATOM 2323 C C . ARG A 1 285 ? 13.733 2.096 3.191 1.00 95.31 285 ARG A C 1
ATOM 2325 O O . ARG A 1 285 ? 13.528 0.996 3.697 1.00 95.31 285 ARG A O 1
ATOM 2332 N N . LEU A 1 286 ? 13.459 2.389 1.918 1.00 95.25 286 LEU A N 1
ATOM 2333 C CA . LEU A 1 286 ? 12.803 1.458 0.982 1.00 95.25 286 LEU A CA 1
ATOM 2334 C C . LEU A 1 286 ? 13.651 1.143 -0.260 1.00 95.25 286 LEU A C 1
ATOM 2336 O O . LEU A 1 286 ? 13.527 0.059 -0.820 1.00 95.25 286 LEU A O 1
ATOM 2340 N N . TYR A 1 287 ? 14.532 2.059 -0.671 1.00 94.50 287 TYR A N 1
ATOM 2341 C CA . TYR A 1 287 ? 15.374 1.924 -1.863 1.00 94.50 287 TYR A CA 1
ATOM 2342 C C . TYR A 1 287 ? 16.852 2.213 -1.536 1.00 94.50 287 TYR A C 1
ATOM 2344 O O . TYR A 1 287 ? 17.446 3.113 -2.127 1.00 94.50 287 TYR A O 1
ATOM 2352 N N . PRO A 1 288 ? 17.471 1.506 -0.569 1.00 93.19 288 PRO A N 1
ATOM 2353 C CA . PRO A 1 288 ? 18.792 1.867 -0.050 1.00 93.19 288 PRO A CA 1
ATOM 2354 C C . PRO A 1 288 ? 19.952 1.589 -1.023 1.00 93.19 288 PRO A C 1
ATOM 2356 O O . PRO A 1 288 ? 21.056 2.089 -0.810 1.00 93.19 288 PRO A O 1
ATOM 2359 N N . LEU A 1 289 ? 19.723 0.802 -2.080 1.00 89.56 289 LEU A N 1
ATOM 2360 C CA . LEU A 1 289 ? 20.728 0.492 -3.091 1.00 89.56 289 LEU A CA 1
ATOM 2361 C C . LEU A 1 289 ? 20.908 1.676 -4.054 1.00 89.56 289 LEU A C 1
ATOM 2363 O O . LEU A 1 289 ? 20.029 1.996 -4.850 1.00 89.56 289 LEU A O 1
ATOM 2367 N N . ASP A 1 290 ? 22.078 2.308 -3.982 1.00 85.38 290 ASP A N 1
ATOM 2368 C CA . ASP A 1 290 ? 22.493 3.414 -4.854 1.00 85.38 290 ASP A CA 1
ATOM 2369 C C . ASP A 1 290 ? 23.218 2.906 -6.109 1.00 85.38 290 ASP A C 1
ATOM 2371 O O . ASP A 1 290 ? 24.252 2.246 -6.031 1.00 85.38 290 ASP A O 1
ATOM 2375 N N . TRP A 1 291 ? 22.686 3.249 -7.278 1.00 77.00 291 TRP A N 1
ATOM 2376 C CA . TRP A 1 291 ? 23.219 2.870 -8.584 1.00 77.00 291 TRP A CA 1
ATOM 2377 C C . TRP A 1 291 ? 24.508 3.581 -8.975 1.00 77.00 291 TRP A C 1
ATOM 2379 O O . TRP A 1 291 ? 25.254 3.075 -9.813 1.00 77.00 291 TRP A O 1
ATOM 2389 N N . SER A 1 292 ? 24.764 4.753 -8.405 1.00 81.69 292 SER A N 1
ATOM 2390 C CA . SER A 1 292 ? 25.991 5.510 -8.640 1.00 81.69 292 SER A CA 1
ATOM 2391 C C . SER A 1 292 ? 27.162 4.994 -7.800 1.00 81.69 292 SER A C 1
ATOM 2393 O O . SER A 1 292 ? 28.320 5.269 -8.118 1.00 81.69 292 SER A O 1
ATOM 2395 N N . ASP A 1 293 ? 26.877 4.188 -6.774 1.00 86.75 293 ASP A N 1
ATOM 2396 C CA . ASP A 1 293 ? 27.879 3.636 -5.878 1.00 86.75 293 ASP A CA 1
ATOM 2397 C C . ASP A 1 293 ? 28.501 2.341 -6.439 1.00 86.75 293 ASP A C 1
ATOM 2399 O O . ASP A 1 293 ? 27.834 1.342 -6.725 1.00 86.75 293 ASP A O 1
ATOM 2403 N N . SER A 1 294 ? 29.826 2.349 -6.591 1.00 89.12 294 SER A N 1
ATOM 2404 C CA . SER A 1 294 ? 30.572 1.220 -7.164 1.00 89.12 294 SER A CA 1
ATOM 2405 C C . SER A 1 294 ? 30.517 -0.059 -6.315 1.00 89.12 294 SER A C 1
ATOM 2407 O O . SER A 1 294 ? 30.512 -1.163 -6.870 1.00 89.12 294 SER A O 1
ATOM 2409 N N . VAL A 1 295 ? 30.434 0.067 -4.988 1.00 88.12 295 VAL A N 1
ATOM 2410 C CA . VAL A 1 295 ? 30.331 -1.063 -4.057 1.00 88.12 295 VAL A CA 1
ATOM 2411 C C . VAL A 1 295 ? 28.951 -1.698 -4.194 1.00 88.12 295 VAL A C 1
ATOM 2413 O O . VAL A 1 295 ? 28.843 -2.914 -4.366 1.00 88.12 295 VAL A O 1
ATOM 2416 N N . HIS A 1 296 ? 27.898 -0.884 -4.243 1.00 89.56 296 HIS A N 1
ATOM 2417 C CA . HIS A 1 296 ? 26.536 -1.345 -4.495 1.00 89.56 296 HIS A CA 1
ATOM 2418 C C . HIS A 1 296 ? 26.385 -2.022 -5.861 1.00 89.56 296 HIS A C 1
ATOM 2420 O O . HIS A 1 296 ? 25.722 -3.056 -5.958 1.00 89.56 296 HIS A O 1
ATOM 2426 N N . GLN A 1 297 ? 27.053 -1.536 -6.912 1.00 89.69 297 GLN A N 1
ATOM 2427 C CA . GLN A 1 297 ? 27.060 -2.225 -8.208 1.00 89.69 297 GLN A CA 1
ATOM 2428 C C . GLN A 1 297 ? 27.731 -3.609 -8.147 1.00 89.69 297 GLN A C 1
ATOM 2430 O O . GLN A 1 297 ? 27.284 -4.549 -8.812 1.00 89.69 297 GLN A O 1
ATOM 2435 N N . ILE A 1 298 ? 28.808 -3.766 -7.367 1.00 90.88 298 ILE A N 1
ATOM 2436 C CA . ILE A 1 298 ? 29.454 -5.070 -7.141 1.00 90.88 298 ILE A CA 1
ATOM 2437 C C . ILE A 1 298 ? 28.505 -6.007 -6.389 1.00 90.88 298 ILE A C 1
ATOM 2439 O O . ILE A 1 298 ? 28.289 -7.135 -6.836 1.00 90.88 298 ILE A O 1
ATOM 2443 N N . ILE A 1 299 ? 27.896 -5.525 -5.304 1.00 90.38 299 ILE A N 1
ATOM 2444 C CA . ILE A 1 299 ? 26.917 -6.271 -4.505 1.00 90.38 299 ILE A CA 1
ATOM 2445 C C . ILE A 1 299 ? 25.746 -6.725 -5.371 1.00 90.38 299 ILE A C 1
ATOM 2447 O O . ILE A 1 299 ? 25.406 -7.905 -5.379 1.00 90.38 299 ILE A O 1
ATOM 2451 N N . ARG A 1 300 ? 25.177 -5.818 -6.166 1.00 90.94 300 ARG A N 1
ATOM 2452 C CA . ARG A 1 300 ? 24.079 -6.134 -7.076 1.00 90.94 300 ARG A CA 1
ATOM 2453 C C . ARG A 1 300 ? 24.454 -7.256 -8.039 1.00 90.94 300 ARG A C 1
ATOM 2455 O O . ARG A 1 300 ? 23.702 -8.213 -8.175 1.00 90.94 300 ARG A O 1
ATOM 2462 N N . ARG A 1 301 ? 25.621 -7.176 -8.691 1.00 90.81 301 ARG A N 1
ATOM 2463 C CA . ARG A 1 301 ? 26.087 -8.234 -9.608 1.00 90.81 301 ARG A CA 1
ATOM 2464 C C . ARG A 1 301 ? 26.254 -9.578 -8.901 1.00 90.81 301 ARG A C 1
ATOM 2466 O O . ARG A 1 301 ? 25.870 -10.596 -9.466 1.00 90.81 301 ARG A O 1
ATOM 2473 N N . ARG A 1 302 ? 26.789 -9.573 -7.677 1.00 92.12 302 ARG A N 1
ATOM 2474 C CA . ARG A 1 302 ? 26.948 -10.771 -6.840 1.00 92.12 302 ARG A CA 1
ATOM 2475 C C . ARG A 1 302 ? 25.593 -11.396 -6.483 1.00 92.12 302 ARG A C 1
ATOM 2477 O O . ARG A 1 302 ? 25.421 -12.604 -6.614 1.00 92.12 302 ARG A O 1
ATOM 2484 N N . VAL A 1 303 ? 24.618 -10.584 -6.081 1.00 90.50 303 VAL A N 1
ATOM 2485 C CA . VAL A 1 303 ? 23.276 -11.072 -5.737 1.00 90.50 303 VAL A CA 1
ATOM 2486 C C . VAL A 1 303 ? 22.556 -11.619 -6.972 1.00 90.50 303 VAL A C 1
ATOM 2488 O O . VAL A 1 303 ? 21.991 -12.710 -6.921 1.00 90.50 303 VAL A O 1
ATOM 2491 N N . LEU A 1 304 ? 22.631 -10.917 -8.107 1.00 89.25 304 LEU A N 1
ATOM 2492 C CA . LEU A 1 304 ? 22.012 -11.359 -9.361 1.00 89.25 304 LEU A CA 1
ATOM 2493 C C . LEU A 1 304 ? 22.665 -12.619 -9.953 1.00 89.25 304 LEU A C 1
ATOM 2495 O O . LEU A 1 304 ? 22.015 -13.319 -10.726 1.00 89.25 304 LEU A O 1
ATOM 2499 N N . SER A 1 305 ? 23.906 -12.951 -9.577 1.00 89.56 305 SER A N 1
ATOM 2500 C CA . SER A 1 305 ? 24.539 -14.230 -9.931 1.00 89.56 305 SER A CA 1
ATOM 2501 C C . SER A 1 305 ? 24.187 -15.383 -8.979 1.00 89.56 305 SER A C 1
ATOM 2503 O O . SER A 1 305 ? 24.689 -16.492 -9.156 1.00 89.56 305 SER A O 1
ATOM 2505 N N . GLY A 1 306 ? 23.321 -15.147 -7.985 1.00 88.94 306 GLY A N 1
ATOM 2506 C CA . GLY A 1 306 ? 22.857 -16.150 -7.021 1.00 88.94 306 GLY A CA 1
ATOM 2507 C C . GLY A 1 306 ? 23.678 -16.227 -5.730 1.00 88.94 306 GLY A C 1
ATOM 2508 O O . GLY A 1 306 ? 23.416 -17.089 -4.894 1.00 88.94 306 GLY A O 1
ATOM 2509 N N . SER A 1 307 ? 24.657 -15.338 -5.532 1.00 91.50 307 SER A N 1
ATOM 2510 C CA . SER A 1 307 ? 25.399 -15.231 -4.272 1.00 91.50 307 SER A CA 1
ATOM 2511 C C . SER A 1 307 ? 24.742 -14.185 -3.368 1.00 91.50 307 SER A C 1
ATOM 2513 O O . SER A 1 307 ? 25.072 -13.001 -3.398 1.00 91.50 307 SER A O 1
ATOM 2515 N N . TYR A 1 308 ? 23.771 -14.626 -2.570 1.00 91.81 308 TYR A N 1
ATOM 2516 C CA . TYR A 1 308 ? 23.007 -13.751 -1.678 1.00 91.81 308 TYR A CA 1
ATOM 2517 C C . TYR A 1 308 ? 23.841 -13.230 -0.498 1.00 91.81 308 TYR A C 1
ATOM 2519 O O . TYR A 1 308 ? 24.830 -13.844 -0.086 1.00 91.81 308 TYR A O 1
ATOM 2527 N N . LEU A 1 309 ? 23.428 -12.081 0.041 1.00 92.19 309 LEU A N 1
ATOM 2528 C CA . LEU A 1 309 ? 24.032 -11.473 1.224 1.00 92.19 309 LEU A CA 1
ATOM 2529 C C . LEU A 1 309 ? 23.559 -12.180 2.500 1.00 92.19 309 LEU A C 1
ATOM 2531 O O . LEU A 1 309 ? 22.379 -12.503 2.654 1.00 92.19 309 LEU A O 1
ATOM 2535 N N . SER A 1 310 ? 24.473 -12.372 3.445 1.00 92.94 310 SER A N 1
ATOM 2536 C CA . SER A 1 310 ? 24.155 -12.805 4.805 1.00 92.94 310 SER A CA 1
ATOM 2537 C C . SER A 1 310 ? 23.376 -11.730 5.572 1.00 92.94 310 SER A C 1
ATOM 2539 O O . SER A 1 310 ? 23.376 -10.552 5.216 1.00 92.94 310 SER A O 1
ATOM 2541 N N . THR A 1 311 ? 22.728 -12.118 6.672 1.00 90.44 311 THR A N 1
ATOM 2542 C CA . THR A 1 311 ? 22.025 -11.173 7.556 1.00 90.44 311 THR A CA 1
ATOM 2543 C C . THR A 1 311 ? 22.945 -10.067 8.081 1.00 90.44 311 THR A C 1
ATOM 2545 O O . THR A 1 311 ? 22.529 -8.914 8.130 1.00 90.44 311 THR A O 1
ATOM 2548 N N . ASN A 1 312 ? 24.202 -10.386 8.411 1.00 93.81 312 ASN A N 1
ATOM 2549 C CA . ASN A 1 312 ? 25.164 -9.392 8.895 1.00 93.81 312 ASN A CA 1
ATOM 2550 C C . ASN A 1 312 ? 25.545 -8.392 7.799 1.00 93.81 312 ASN A C 1
ATOM 2552 O O . ASN A 1 312 ? 25.450 -7.194 8.033 1.00 93.81 312 ASN A O 1
ATOM 2556 N N . GLU A 1 313 ? 25.872 -8.867 6.589 1.00 94.19 313 GLU A N 1
ATOM 2557 C CA . GLU A 1 313 ? 26.162 -7.983 5.448 1.00 94.19 313 GLU A CA 1
ATOM 2558 C C . GLU A 1 313 ? 24.978 -7.048 5.160 1.00 94.19 313 GLU A C 1
ATOM 2560 O O . GLU A 1 313 ? 25.166 -5.853 4.949 1.00 94.19 313 GLU A O 1
ATOM 2565 N N . LYS A 1 314 ? 23.745 -7.570 5.202 1.00 93.94 314 LYS A N 1
ATOM 2566 C CA . LYS A 1 314 ? 22.529 -6.766 5.005 1.00 93.94 314 LYS A CA 1
ATOM 2567 C C . LYS A 1 314 ? 22.355 -5.698 6.083 1.00 93.94 314 LYS A C 1
ATOM 2569 O O . LYS A 1 314 ? 22.028 -4.563 5.751 1.00 93.94 314 LYS A O 1
ATOM 2574 N N . ASN A 1 315 ? 22.594 -6.039 7.348 1.00 92.00 315 ASN A N 1
ATOM 2575 C CA . ASN A 1 315 ? 22.494 -5.094 8.460 1.00 92.00 315 ASN A CA 1
ATOM 2576 C C . ASN A 1 315 ? 23.583 -4.014 8.416 1.00 92.00 315 ASN A C 1
ATOM 2578 O O . ASN A 1 315 ? 23.317 -2.880 8.797 1.00 92.00 315 ASN A O 1
ATOM 2582 N N . GLU A 1 316 ? 24.787 -4.344 7.950 1.00 92.62 316 GLU A N 1
ATOM 2583 C CA . GLU A 1 316 ? 25.874 -3.374 7.785 1.00 92.62 316 GLU A CA 1
ATOM 2584 C C . GLU A 1 316 ? 25.621 -2.427 6.607 1.00 92.62 316 GLU A C 1
ATOM 2586 O O . GLU A 1 316 ? 25.813 -1.218 6.732 1.00 92.62 316 GLU A O 1
ATOM 2591 N N . LEU A 1 317 ? 25.158 -2.961 5.473 1.00 91.94 317 LEU A N 1
ATOM 2592 C CA . LEU A 1 317 ? 24.891 -2.175 4.267 1.00 91.94 317 LEU A CA 1
ATOM 2593 C C . LEU A 1 317 ? 23.632 -1.315 4.404 1.00 91.94 317 LEU A C 1
ATOM 2595 O O . LEU A 1 317 ? 23.616 -0.156 3.989 1.00 91.94 317 LEU A O 1
ATOM 2599 N N . PHE A 1 318 ? 22.570 -1.877 4.983 1.00 94.50 318 PHE A N 1
ATOM 2600 C CA . PHE A 1 318 ? 21.234 -1.284 5.014 1.00 94.50 318 PHE A CA 1
ATOM 2601 C C . PHE A 1 318 ? 20.654 -1.265 6.446 1.00 94.50 318 PHE A C 1
ATOM 2603 O O . PHE A 1 318 ? 19.587 -1.834 6.697 1.00 94.50 318 PHE A O 1
ATOM 2610 N N . PRO A 1 319 ? 21.317 -0.587 7.407 1.00 93.94 319 PRO A N 1
ATOM 2611 C CA . PRO A 1 319 ? 21.014 -0.688 8.842 1.00 93.94 319 PRO A CA 1
ATOM 2612 C C . PRO A 1 319 ? 19.624 -0.189 9.238 1.00 93.94 319 PRO A C 1
ATOM 2614 O O . PRO A 1 319 ? 19.101 -0.585 10.279 1.00 93.94 319 PRO A O 1
ATOM 2617 N N . ASP A 1 320 ? 19.001 0.643 8.406 1.00 94.00 320 ASP A N 1
ATOM 2618 C CA . ASP A 1 320 ? 17.708 1.273 8.676 1.00 94.00 320 ASP A CA 1
ATOM 2619 C C . ASP A 1 320 ? 16.628 0.910 7.655 1.00 94.00 320 ASP A C 1
ATOM 2621 O O . ASP A 1 320 ? 15.513 1.432 7.738 1.00 94.00 320 ASP A O 1
ATOM 2625 N N . ALA A 1 321 ? 16.939 0.049 6.687 1.00 96.62 321 ALA A N 1
ATOM 2626 C CA . ALA A 1 321 ? 16.028 -0.265 5.600 1.00 96.62 321 ALA A CA 1
ATOM 2627 C C . ALA A 1 321 ? 15.013 -1.338 6.006 1.00 96.62 321 ALA A C 1
ATOM 2629 O O . ALA A 1 321 ? 15.360 -2.352 6.616 1.00 96.62 321 ALA A O 1
ATOM 2630 N N . TRP A 1 322 ? 13.754 -1.134 5.620 1.00 97.50 322 TRP A N 1
ATOM 2631 C CA . TRP A 1 322 ? 12.733 -2.181 5.681 1.00 97.50 322 TRP A CA 1
ATOM 2632 C C . TRP A 1 322 ? 12.866 -3.171 4.538 1.00 97.50 322 TRP A C 1
ATOM 2634 O O . TRP A 1 322 ? 12.614 -4.363 4.707 1.00 97.50 322 TRP A O 1
ATOM 2644 N N . MET A 1 323 ? 13.249 -2.663 3.373 1.00 97.00 323 MET A N 1
ATOM 2645 C CA . MET A 1 323 ? 13.293 -3.410 2.132 1.00 97.00 323 MET A CA 1
ATOM 2646 C C . MET A 1 323 ? 14.444 -2.923 1.264 1.00 97.00 323 MET A C 1
ATOM 2648 O O . MET A 1 323 ? 14.950 -1.812 1.435 1.00 97.00 323 MET A O 1
ATOM 2652 N N . THR A 1 324 ? 14.832 -3.760 0.314 1.00 94.75 324 THR A N 1
ATOM 2653 C CA . THR A 1 324 ? 15.715 -3.385 -0.784 1.00 94.75 324 THR A CA 1
ATOM 2654 C C . THR A 1 324 ? 15.287 -4.106 -2.051 1.00 94.75 324 THR A C 1
ATOM 2656 O O . THR A 1 324 ? 14.637 -5.145 -1.993 1.00 94.75 324 THR A O 1
ATOM 2659 N N . THR A 1 325 ? 15.658 -3.575 -3.206 1.00 91.75 325 THR A N 1
ATOM 2660 C CA . THR A 1 325 ? 15.512 -4.272 -4.485 1.00 91.75 325 THR A CA 1
ATOM 2661 C C . THR A 1 325 ? 16.826 -4.196 -5.239 1.00 91.75 325 THR A C 1
ATOM 2663 O O . THR A 1 325 ? 17.508 -3.168 -5.264 1.00 91.75 325 THR A O 1
ATOM 2666 N N . TYR A 1 326 ? 17.186 -5.316 -5.856 1.00 87.25 326 TYR A N 1
ATOM 2667 C CA . TYR A 1 326 ? 18.355 -5.417 -6.723 1.00 87.25 326 TYR A CA 1
ATOM 2668 C C . TYR A 1 326 ? 17.991 -5.157 -8.188 1.00 87.25 326 TYR A C 1
ATOM 2670 O O . TYR A 1 326 ? 18.867 -5.273 -9.046 1.00 87.25 326 TYR A O 1
ATOM 2678 N N . TRP A 1 327 ? 16.726 -4.805 -8.467 1.00 78.75 327 TRP A N 1
ATOM 2679 C CA . TRP A 1 327 ? 16.187 -4.434 -9.774 1.00 78.75 327 TRP A CA 1
ATOM 2680 C C . TRP A 1 327 ? 16.641 -5.389 -10.869 1.00 78.75 327 TRP A C 1
ATOM 2682 O O . TRP A 1 327 ? 17.528 -5.100 -11.677 1.00 78.75 327 TRP A O 1
ATOM 2692 N N . SER A 1 328 ? 16.040 -6.570 -10.870 1.00 75.56 328 SER A N 1
ATOM 2693 C CA . SER A 1 328 ? 16.382 -7.645 -11.799 1.00 75.56 328 SER A CA 1
ATOM 2694 C C . SER A 1 328 ? 15.913 -7.384 -13.239 1.00 75.56 328 SER A C 1
ATOM 2696 O O . SER A 1 328 ? 16.247 -8.164 -14.128 1.00 75.56 328 SER A O 1
ATOM 2698 N N . HIS A 1 329 ? 15.184 -6.280 -13.477 1.00 69.94 329 HIS A N 1
ATOM 2699 C CA . HIS A 1 329 ? 14.598 -5.888 -14.769 1.00 69.94 329 HIS A CA 1
ATOM 2700 C C . HIS A 1 329 ? 13.708 -6.980 -15.381 1.00 69.94 329 HIS A C 1
ATOM 2702 O O . HIS A 1 329 ? 13.706 -7.222 -16.586 1.00 69.94 329 HIS A O 1
ATOM 2708 N N . SER A 1 330 ? 12.968 -7.672 -14.522 1.00 59.03 330 SER A N 1
ATOM 2709 C CA . SER A 1 330 ? 12.139 -8.821 -14.868 1.00 59.03 330 SER A CA 1
ATOM 2710 C C . SER A 1 330 ? 10.657 -8.442 -14.853 1.00 59.03 330 SER A C 1
ATOM 2712 O O . SER A 1 330 ? 9.860 -8.999 -14.107 1.00 59.03 330 SER A O 1
ATOM 2714 N N . TRP A 1 331 ? 10.285 -7.461 -15.672 1.00 56.50 331 TRP A N 1
ATOM 2715 C CA . TRP A 1 331 ? 8.880 -7.099 -15.890 1.00 56.50 331 TRP A CA 1
ATOM 2716 C C . TRP A 1 331 ? 8.130 -8.136 -16.731 1.00 56.50 331 TRP A C 1
ATOM 2718 O O . TRP A 1 331 ? 8.715 -8.757 -17.655 1.00 56.50 331 TRP A O 1
#

Secondary structure (DSSP, 8-state):
-PPP-EEEEEEE-SS-EEEEEEETTT-EEEETTS-EEEEEEETTEEEEEETTTEEEEEEEETTEEEEHHHHHHHHHHHHHHTSPPSEEEEE-S-SS---HHHHHHHHHHHHH-TTSEEEEE-HHHHHHHHHHH-HHHHHHHHTSSSHHHHHHHHHHHHHHHH-EEEE-TTEEE-S-STGGGGS-SEEEE--SS-SSSSS-SSEEEE-TT-HHHHHHHHHHHH---TTS-HHHHTSHHHHHHHHHHHH-S--HHHHHHHHHHHTTS-GGGPPPSS---EEEE-HHHH----TT-HHHHHHHHHHHTT-PPPHHHHHHH-TT-SEEE------

pLDDT: mean 91.86, std 8.53, range [44.06, 98.81]

Foldseek 3Di:
DDPFDWDWAFEDDPVDGAIWTAGPPQQWIATPVGWIFGWDDDPQKIWTQTPPPGIWIWGDDPRYTYTPVVVVVVVVVVVQLLWFALEEEEEDQDPVDDDPLLVVQLVQQCVQRVPGHYHYYHLVVLLVCCCPQPVVCNVVLVPAPDSVLSRLLSLLVCCQAAWAKYAYSQKHFLHHCPVVRNQFQKEWEADDDDLQQGTWPRIITHRYQALLSLLLVLLLVVDPDSVDDSCVRRTDNSNSVSVVLLPDPDVPVVVVSSVVSQVSHDPSSHHDPDHTTYHYHYCLAAALQDPVDPVSVVQLVCVLVVNDDDSVRCCVSRVRYRMYGSCNVPD

Sequence (331 aa):
MSGPQFRTVLAVHPHWKGSLKLSSVDDQIEHEGGGRGIYSLSSGKLLVNWNEYGQEIFVEIGGLFVNETLLRDAYQKLIQDNEIPATIFQTWKSKISIPNSFKIWRDTFAQLNPSFEMVLWDDDDNREFIKSEFPWFYKFYMRYPGEIYRADVVRYFFLYRYGGIYADLDVECLRSLDGLRTEGDVILGQMGTDPDHSIPNAIMASKPKEEFWLLVIWIMLQIKDIQRSPEYVTGPVILKSAVDLYQEKNTILSKAAISTIVAKLPFNLKPQPRRTNISILPTKRLYPLDWSDSVHQIIRRRVLSGSYLSTNEKNELFPDAWMTTYWSHSW